Protein AF-A0A7V8D032-F1 (afdb_monomer_lite)

Secondary structure (DSSP, 8-state):
-TTHHHHHHHHHHHHHHHHHTT--HHHHHHHHHHT--HHHHHHHHHHHHTT--HHHHHHHHHHHHTHHHHHHHHHGGGGTTS-HHHHHHHHHT--HHHHHHHHHHHHTT---HHHHHHHHHHHHHHHHHHHHHHHHHHTT-S-SGGGTHHHHHHHHHHHHHGGG--SHHHHHHHHHHHHHHHHHHHHSSSSTHHHHHHHHHHHHHHHHHHHHHHHTTS-----

Radius of gyration: 18.9 Å; chains: 1; bounding box: 54×35×50 Å

Foldseek 3Di:
DVCLVVQLLLLLLLLLLLVVLVHDLVSLLVCLQQLVASVLSNVLSVCSSVVHDPVLSVVQSVLVCCVLVVLLVVCCVVCVVPDPVLSCLLSSLDYPVLSVVQVVCVVVVRHDSVSSNVSSVVSSVSSSVSNVVSNVCSVVDPDSVVVVSVCSVVVSVVVVLVVVCPDPLSVQLVVQLVVQQVCCVVPHPGRNSNVVSVVVSVVSSVVVVVVVDVVVPDDDDDD

pLDDT: mean 86.11, std 10.92, range [41.22, 96.19]

Structure (mmCIF, N/CA/C/O backbone):
data_AF-A0A7V8D032-F1
#
_entry.id   AF-A0A7V8D032-F1
#
loop_
_atom_site.group_PDB
_atom_site.id
_atom_site.type_symbol
_atom_site.label_atom_id
_atom_site.label_alt_id
_atom_site.label_comp_id
_atom_site.label_asym_id
_atom_site.label_entity_id
_atom_site.label_seq_id
_atom_site.pdbx_PDB_ins_code
_atom_site.Cartn_x
_atom_site.Cartn_y
_atom_site.Cartn_z
_atom_site.occupancy
_atom_site.B_iso_or_equiv
_atom_site.auth_seq_id
_atom_site.auth_comp_id
_atom_site.auth_asym_id
_atom_site.auth_atom_id
_atom_site.pdbx_PDB_model_num
ATOM 1 N N . MET A 1 1 ? 8.325 -6.300 14.290 1.00 52.44 1 MET A N 1
ATOM 2 C CA . MET A 1 1 ? 9.257 -7.441 14.170 1.00 52.44 1 MET A CA 1
ATOM 3 C C . MET A 1 1 ? 8.650 -8.647 13.443 1.00 52.44 1 MET A C 1
ATOM 5 O O . MET A 1 1 ? 9.277 -9.051 12.477 1.00 52.44 1 MET A O 1
ATOM 9 N N . PRO A 1 2 ? 7.442 -9.177 13.752 1.00 62.09 2 PRO A N 1
ATOM 10 C CA . PRO A 1 2 ? 6.916 -10.356 13.035 1.00 62.09 2 PRO A CA 1
ATOM 11 C C . PRO A 1 2 ? 6.673 -10.144 11.530 1.00 62.09 2 PRO A C 1
ATOM 13 O O . PRO A 1 2 ? 6.827 -11.072 10.749 1.00 62.09 2 PRO A O 1
ATOM 16 N N . LEU A 1 3 ? 6.326 -8.920 11.110 1.00 69.69 3 LEU A N 1
ATOM 17 C CA . LEU A 1 3 ? 6.028 -8.620 9.704 1.00 69.69 3 LEU A CA 1
ATOM 18 C C . LEU A 1 3 ? 7.260 -8.531 8.795 1.00 69.69 3 LEU A C 1
ATOM 20 O O . LEU A 1 3 ? 7.109 -8.606 7.583 1.00 69.69 3 LEU A O 1
ATOM 24 N N . TRP A 1 4 ? 8.465 -8.352 9.342 1.00 82.31 4 TRP A N 1
ATOM 25 C CA . TRP A 1 4 ? 9.658 -8.109 8.521 1.00 82.31 4 TRP A CA 1
ATOM 26 C C . TRP A 1 4 ? 9.978 -9.292 7.615 1.00 82.31 4 TRP A C 1
ATOM 28 O O . TRP A 1 4 ? 10.294 -9.090 6.452 1.00 82.31 4 TRP A O 1
ATOM 38 N N . LEU A 1 5 ? 9.822 -10.513 8.130 1.00 77.56 5 LEU A N 1
ATOM 39 C CA . LEU A 1 5 ? 10.021 -11.735 7.351 1.00 77.56 5 LEU A CA 1
ATOM 40 C C . LEU A 1 5 ? 9.023 -11.854 6.195 1.00 77.56 5 LEU A C 1
ATOM 42 O O . LEU A 1 5 ? 9.371 -12.384 5.148 1.00 77.56 5 LEU A O 1
ATOM 46 N N . GLY A 1 6 ? 7.806 -11.336 6.382 1.00 78.12 6 GLY A N 1
ATOM 47 C CA . GLY A 1 6 ? 6.808 -11.270 5.321 1.00 78.12 6 GLY A CA 1
ATOM 48 C C . GLY A 1 6 ? 7.129 -10.188 4.294 1.00 78.12 6 GLY A C 1
ATOM 49 O O . GLY A 1 6 ? 7.061 -10.457 3.107 1.00 78.12 6 GLY A O 1
ATOM 50 N N . VAL A 1 7 ? 7.509 -8.985 4.737 1.00 83.06 7 VAL A N 1
ATOM 51 C CA . VAL A 1 7 ? 7.617 -7.795 3.872 1.00 83.06 7 VAL A CA 1
ATOM 52 C C . VAL A 1 7 ? 8.969 -7.664 3.168 1.00 83.06 7 VAL A C 1
ATOM 54 O O . VAL A 1 7 ? 9.029 -7.167 2.044 1.00 83.06 7 VAL A O 1
ATOM 57 N N . ALA A 1 8 ? 10.059 -8.109 3.795 1.00 87.25 8 ALA A N 1
ATOM 58 C CA . ALA A 1 8 ? 11.405 -7.958 3.246 1.00 87.25 8 ALA A CA 1
ATOM 59 C C . ALA A 1 8 ? 11.570 -8.579 1.843 1.00 87.25 8 ALA A C 1
ATOM 61 O O . ALA A 1 8 ? 12.094 -7.899 0.958 1.00 87.25 8 ALA A O 1
ATOM 62 N N . PRO A 1 9 ? 11.066 -9.799 1.560 1.00 86.12 9 PRO A N 1
ATOM 63 C CA . PRO A 1 9 ? 11.130 -10.356 0.211 1.00 86.12 9 PRO A CA 1
ATOM 64 C C . PRO A 1 9 ? 10.498 -9.448 -0.853 1.00 86.12 9 PRO A C 1
ATOM 66 O O . PRO A 1 9 ? 11.032 -9.349 -1.953 1.00 86.12 9 PRO A O 1
ATOM 69 N N . PHE A 1 10 ? 9.419 -8.724 -0.539 1.00 85.19 10 PHE A N 1
ATOM 70 C CA . PHE A 1 10 ? 8.731 -7.870 -1.515 1.00 85.19 10 PHE A CA 1
ATOM 71 C C . PHE A 1 10 ? 9.551 -6.660 -1.933 1.00 85.19 10 PHE A C 1
ATOM 73 O O . PHE A 1 10 ? 9.574 -6.341 -3.118 1.00 85.19 10 PHE A O 1
ATOM 80 N N . GLY A 1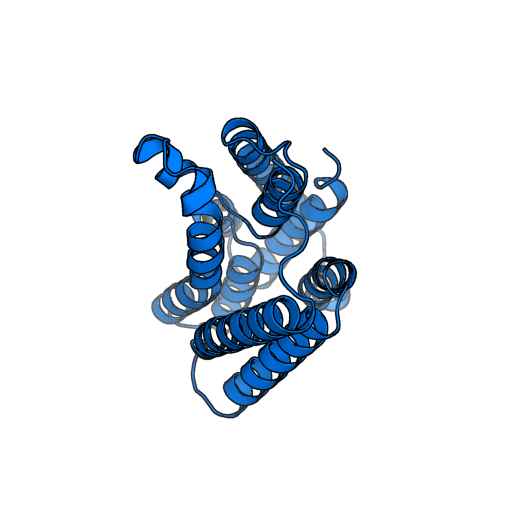 11 ? 10.252 -6.017 -0.994 1.00 90.38 11 GLY A N 1
ATOM 81 C CA . GLY A 1 11 ? 11.142 -4.902 -1.325 1.00 90.38 11 GLY A CA 1
ATOM 82 C C . GLY A 1 11 ? 12.267 -5.344 -2.265 1.00 90.38 11 GLY A C 1
ATOM 83 O O . GLY A 1 11 ? 12.569 -4.663 -3.244 1.00 90.38 11 GLY A O 1
ATOM 84 N N . ALA A 1 12 ? 12.831 -6.532 -2.024 1.00 90.06 12 ALA A N 1
ATOM 85 C CA . ALA A 1 12 ? 13.855 -7.099 -2.897 1.00 90.06 12 ALA A CA 1
ATOM 86 C C . ALA A 1 12 ? 13.296 -7.469 -4.280 1.00 90.06 12 ALA A C 1
ATOM 88 O O . ALA A 1 12 ? 13.880 -7.102 -5.297 1.00 90.06 12 ALA A O 1
ATOM 89 N N . ILE A 1 13 ? 12.141 -8.138 -4.330 1.00 86.88 13 ILE A N 1
ATOM 90 C CA . ILE A 1 13 ? 11.470 -8.531 -5.579 1.00 86.88 13 ILE A CA 1
ATOM 91 C C . ILE A 1 13 ? 11.092 -7.312 -6.412 1.00 86.88 13 ILE A C 1
ATOM 93 O O . ILE A 1 13 ? 11.278 -7.324 -7.628 1.00 86.88 13 ILE A O 1
ATOM 97 N N . TYR A 1 14 ? 10.601 -6.252 -5.771 1.00 90.44 14 TYR A N 1
ATOM 98 C CA . TYR A 1 14 ? 10.357 -4.981 -6.432 1.00 90.44 14 TYR A CA 1
ATOM 99 C C . TYR A 1 14 ? 11.631 -4.469 -7.117 1.00 90.44 14 TYR A C 1
ATOM 101 O O . TYR A 1 14 ? 11.592 -4.183 -8.312 1.00 90.44 14 TYR A O 1
ATOM 109 N N . ALA A 1 15 ? 12.749 -4.380 -6.391 1.00 92.56 15 ALA A N 1
ATOM 110 C CA . ALA A 1 15 ? 13.994 -3.853 -6.943 1.00 92.56 15 ALA A CA 1
ATOM 111 C C . ALA A 1 15 ? 14.471 -4.669 -8.151 1.00 92.56 15 ALA A C 1
ATOM 113 O O . ALA A 1 15 ? 14.822 -4.103 -9.182 1.00 92.56 15 ALA A O 1
ATOM 114 N N . VAL A 1 16 ? 14.415 -5.998 -8.046 1.00 88.50 16 VAL A N 1
ATOM 115 C CA . VAL A 1 16 ? 14.754 -6.907 -9.146 1.00 88.50 16 VAL A CA 1
ATOM 116 C C . VAL A 1 16 ? 13.826 -6.681 -10.346 1.00 88.50 16 VAL A C 1
ATOM 118 O O . VAL A 1 16 ? 14.300 -6.535 -11.468 1.00 88.50 16 VAL A O 1
ATOM 121 N N . SER A 1 17 ? 12.517 -6.573 -10.110 1.00 85.06 17 SER A N 1
ATOM 122 C CA . SER A 1 17 ? 11.521 -6.343 -11.167 1.00 85.06 17 SER A CA 1
ATOM 123 C C . SER A 1 17 ? 11.706 -4.990 -11.858 1.00 85.06 17 SER A C 1
ATOM 125 O O . SER A 1 17 ? 11.541 -4.891 -13.070 1.00 85.06 17 SER A O 1
ATOM 127 N N . ALA A 1 18 ? 12.064 -3.947 -11.107 1.00 90.69 18 ALA A N 1
ATOM 128 C CA . ALA A 1 18 ? 12.330 -2.618 -11.647 1.00 90.69 18 ALA A CA 1
ATOM 129 C C . ALA A 1 18 ? 13.566 -2.612 -12.558 1.00 90.69 18 ALA A C 1
ATOM 131 O O . ALA A 1 18 ? 13.503 -2.073 -13.662 1.00 90.69 18 ALA A O 1
ATOM 132 N N . LEU A 1 19 ? 14.649 -3.278 -12.145 1.00 90.50 19 LEU A N 1
ATOM 133 C CA . LEU A 1 19 ? 15.841 -3.436 -12.981 1.00 90.50 19 LEU A CA 1
ATOM 134 C C . LEU A 1 19 ? 15.531 -4.222 -14.264 1.00 90.50 19 LEU A C 1
ATOM 136 O O . LEU A 1 19 ? 15.930 -3.804 -15.348 1.00 90.50 19 LEU A O 1
ATOM 140 N N . SER A 1 20 ? 14.767 -5.317 -14.173 1.00 85.50 20 SER A N 1
ATOM 141 C CA . SER A 1 20 ? 14.325 -6.082 -15.352 1.00 85.50 20 SER A CA 1
ATOM 142 C C . SER A 1 20 ? 13.407 -5.290 -16.279 1.00 85.50 20 SER A C 1
ATOM 144 O O . SER A 1 20 ? 13.412 -5.518 -17.485 1.00 85.50 20 SER A O 1
ATOM 146 N N . ALA A 1 21 ? 12.640 -4.346 -15.735 1.00 87.81 21 ALA A N 1
ATOM 147 C CA . ALA A 1 21 ? 11.820 -3.425 -16.510 1.00 87.81 21 ALA A CA 1
ATOM 148 C C . ALA A 1 21 ? 12.630 -2.327 -17.222 1.00 87.81 21 ALA A C 1
ATOM 150 O O . ALA A 1 21 ? 12.058 -1.565 -17.998 1.00 87.81 21 ALA A O 1
ATOM 151 N N . GLY A 1 22 ? 13.940 -2.234 -16.972 1.00 90.00 22 GLY A N 1
ATOM 152 C CA . GLY A 1 22 ? 14.824 -1.236 -17.568 1.00 90.00 22 GLY A CA 1
ATOM 153 C C . GLY A 1 22 ? 14.946 0.061 -16.768 1.00 90.00 22 GLY A C 1
ATOM 154 O O . GLY A 1 22 ? 15.522 1.018 -17.284 1.00 90.00 22 GLY A O 1
ATOM 155 N N . LEU A 1 23 ? 14.433 0.118 -15.531 1.00 92.38 23 LEU A N 1
ATOM 156 C CA . LEU A 1 23 ? 14.737 1.237 -14.639 1.00 92.38 23 LEU A CA 1
ATOM 157 C C . LEU A 1 23 ? 16.198 1.152 -14.203 1.00 92.38 23 LEU A C 1
ATOM 159 O O . LEU A 1 23 ? 16.707 0.078 -13.876 1.00 92.38 23 LEU A O 1
ATOM 163 N N . ASP A 1 24 ? 16.861 2.299 -14.121 1.00 93.94 24 ASP A N 1
ATOM 164 C CA . ASP A 1 24 ? 18.187 2.356 -13.522 1.00 93.94 24 ASP A CA 1
ATOM 165 C C . ASP A 1 24 ? 18.116 2.213 -11.977 1.00 93.94 24 ASP A C 1
ATOM 167 O O . ASP A 1 24 ? 17.043 2.346 -11.361 1.00 93.94 24 ASP A O 1
ATOM 171 N N . PRO A 1 25 ? 19.246 1.923 -11.300 1.00 94.25 25 PRO A N 1
ATOM 172 C CA . PRO A 1 25 ? 19.260 1.761 -9.847 1.00 94.25 25 PRO A CA 1
ATOM 173 C C . PRO A 1 25 ? 18.779 2.997 -9.075 1.00 94.25 25 PRO A C 1
ATOM 175 O O . PRO A 1 25 ? 18.164 2.861 -8.017 1.00 94.25 25 PRO A O 1
ATOM 178 N N . LEU A 1 26 ? 19.030 4.202 -9.589 1.00 95.00 26 LEU A N 1
ATOM 179 C CA . LEU A 1 26 ? 18.664 5.450 -8.928 1.00 95.00 26 LEU A CA 1
ATOM 180 C C . LEU A 1 26 ? 17.159 5.718 -9.051 1.00 95.00 26 LEU A C 1
ATOM 182 O O . LEU A 1 26 ? 16.518 6.058 -8.057 1.00 95.00 26 LEU A O 1
ATOM 186 N N . GLN A 1 27 ? 16.574 5.487 -10.226 1.00 94.75 27 GLN A N 1
ATOM 187 C CA . GLN A 1 27 ? 15.124 5.504 -10.446 1.00 94.75 27 GLN A CA 1
ATOM 188 C C . GLN A 1 27 ? 14.418 4.506 -9.525 1.00 94.75 27 GLN A C 1
ATOM 190 O O . GLN A 1 27 ? 13.427 4.844 -8.871 1.00 94.75 27 GLN A O 1
ATOM 195 N N . THR A 1 28 ? 14.972 3.297 -9.410 1.00 94.94 28 THR A N 1
ATOM 196 C CA . THR A 1 28 ? 14.448 2.242 -8.536 1.00 94.94 28 THR A CA 1
ATOM 197 C C . THR A 1 28 ? 14.479 2.656 -7.058 1.00 94.94 28 THR A C 1
ATOM 199 O O . THR A 1 28 ? 13.489 2.470 -6.340 1.00 94.94 28 THR A O 1
ATOM 202 N N . LEU A 1 29 ? 15.574 3.272 -6.595 1.00 95.44 29 LEU A N 1
ATOM 203 C CA . LEU A 1 29 ? 15.684 3.806 -5.233 1.00 95.44 29 LEU A CA 1
ATOM 204 C C . LEU A 1 29 ? 14.714 4.958 -4.979 1.00 95.44 29 LEU A C 1
ATOM 206 O O . LEU A 1 29 ? 14.013 4.948 -3.971 1.00 95.44 29 LEU A O 1
ATOM 210 N N . PHE A 1 30 ? 14.629 5.934 -5.880 1.00 95.38 30 PHE A N 1
ATOM 211 C CA . PHE A 1 30 ? 13.729 7.071 -5.694 1.00 95.38 30 PHE A CA 1
ATOM 212 C C . PHE A 1 30 ? 12.267 6.647 -5.660 1.00 95.38 30 PHE A C 1
ATOM 214 O O . PHE A 1 30 ? 11.514 7.110 -4.803 1.00 95.38 30 PHE A O 1
ATOM 221 N N . MET A 1 31 ? 11.867 5.714 -6.521 1.00 94.69 31 MET A N 1
ATOM 222 C CA . MET A 1 31 ? 10.518 5.169 -6.471 1.00 94.69 31 MET A CA 1
ATOM 223 C C . MET A 1 31 ? 10.266 4.414 -5.151 1.00 94.69 31 MET A C 1
ATOM 225 O O . MET A 1 31 ? 9.185 4.536 -4.583 1.00 94.69 31 MET A O 1
ATOM 229 N N . SER A 1 32 ? 11.268 3.734 -4.584 1.00 95.19 32 SER A N 1
ATOM 230 C CA . SER A 1 32 ? 11.175 3.136 -3.240 1.00 95.19 32 SER A CA 1
ATOM 231 C C . SER A 1 32 ? 11.014 4.146 -2.112 1.00 95.19 32 SER A C 1
ATOM 233 O O . SER A 1 32 ? 10.213 3.921 -1.204 1.00 95.19 32 SER A O 1
ATOM 235 N N . LEU A 1 33 ? 11.761 5.246 -2.162 1.00 94.69 33 LEU A N 1
ATOM 236 C CA . LEU A 1 33 ? 11.760 6.269 -1.118 1.00 94.69 33 LEU A CA 1
ATOM 237 C C . LEU A 1 33 ? 10.470 7.093 -1.126 1.00 94.69 33 LEU A C 1
ATOM 239 O O . LEU A 1 33 ? 9.918 7.382 -0.069 1.00 94.69 33 LEU A O 1
ATOM 243 N N . PHE A 1 34 ? 9.988 7.471 -2.312 1.00 92.06 34 PHE A N 1
ATOM 244 C CA . PHE A 1 34 ? 8.880 8.419 -2.440 1.00 92.06 34 PHE A CA 1
ATOM 245 C C . PHE A 1 34 ? 7.518 7.765 -2.646 1.00 92.06 34 PHE A C 1
ATOM 247 O O . PHE A 1 34 ? 6.523 8.298 -2.162 1.00 92.06 34 PHE A O 1
ATOM 254 N N . VAL A 1 35 ? 7.446 6.641 -3.368 1.00 91.94 35 VAL A N 1
ATOM 255 C CA . VAL A 1 35 ? 6.160 5.975 -3.627 1.00 91.94 35 VAL A CA 1
ATOM 256 C C . VAL A 1 35 ? 5.819 4.999 -2.510 1.00 91.94 35 VAL A C 1
ATOM 258 O O . VAL A 1 35 ? 4.661 4.956 -2.111 1.00 91.94 35 VAL A O 1
ATOM 261 N N . PHE A 1 36 ? 6.807 4.234 -2.021 1.00 91.19 36 PHE A N 1
ATOM 262 C CA . PHE A 1 36 ? 6.674 3.298 -0.895 1.00 91.19 36 PHE A CA 1
ATOM 263 C C . PHE A 1 36 ? 5.339 2.516 -0.903 1.00 91.19 36 PHE A C 1
ATOM 265 O O . PHE A 1 36 ? 4.559 2.533 0.046 1.00 91.19 36 PHE A O 1
ATOM 272 N N . ALA A 1 37 ? 5.046 1.856 -2.026 1.00 90.19 37 ALA A N 1
ATOM 273 C CA . ALA A 1 37 ? 3.796 1.128 -2.225 1.00 90.19 37 ALA A CA 1
ATOM 274 C C . ALA A 1 37 ? 4.009 -0.025 -3.211 1.00 90.19 37 ALA A C 1
ATOM 276 O O . ALA A 1 37 ? 3.921 0.162 -4.426 1.00 90.19 37 ALA A O 1
ATOM 277 N N . GLY A 1 38 ? 4.265 -1.230 -2.694 1.00 88.12 38 GLY A N 1
ATOM 278 C CA . GLY A 1 38 ? 4.745 -2.367 -3.488 1.00 88.12 38 GLY A CA 1
ATOM 279 C C . GLY A 1 38 ? 3.922 -2.681 -4.743 1.00 88.12 38 GLY A C 1
ATOM 280 O O . GLY A 1 38 ? 4.482 -2.789 -5.832 1.00 88.12 38 GLY A O 1
ATOM 281 N N . ALA A 1 39 ? 2.589 -2.737 -4.631 1.00 85.31 39 ALA A N 1
ATOM 282 C CA . ALA A 1 39 ? 1.712 -3.003 -5.778 1.00 85.31 39 ALA A CA 1
ATOM 283 C C . ALA A 1 39 ? 1.829 -1.929 -6.879 1.00 85.31 39 ALA A C 1
ATOM 285 O O . ALA A 1 39 ? 1.879 -2.246 -8.071 1.00 85.31 39 ALA A O 1
ATOM 286 N N . SER A 1 40 ? 1.908 -0.658 -6.480 1.00 90.88 40 SER A N 1
ATOM 287 C CA . SER A 1 40 ? 2.085 0.469 -7.399 1.00 90.88 40 SER A CA 1
ATOM 288 C C . SER A 1 40 ? 3.474 0.472 -8.019 1.00 90.88 40 SER A C 1
ATOM 290 O O . SER A 1 40 ? 3.598 0.723 -9.210 1.00 90.88 40 SER A O 1
ATOM 292 N N . GLN A 1 41 ? 4.508 0.135 -7.253 1.00 93.38 41 GLN A N 1
ATOM 293 C CA . GLN A 1 41 ? 5.886 0.103 -7.734 1.00 93.38 41 GLN A CA 1
ATOM 294 C C . GLN A 1 41 ? 6.127 -1.008 -8.766 1.00 93.38 41 GLN A C 1
ATOM 296 O O . GLN A 1 41 ? 6.736 -0.754 -9.802 1.00 93.38 41 GLN A O 1
ATOM 301 N N . VAL A 1 42 ? 5.598 -2.215 -8.541 1.00 88.19 42 VAL A N 1
ATOM 302 C CA . VAL A 1 42 ? 5.666 -3.306 -9.531 1.00 88.19 42 VAL A CA 1
ATOM 303 C C . VAL A 1 42 ? 4.834 -2.977 -10.771 1.00 88.19 42 VAL A C 1
ATOM 305 O O . VAL A 1 42 ? 5.283 -3.193 -11.894 1.00 88.19 42 VAL A O 1
ATOM 308 N N . THR A 1 43 ? 3.648 -2.384 -10.595 1.00 88.62 43 THR A N 1
ATOM 309 C CA . THR A 1 43 ? 2.832 -1.936 -11.736 1.00 88.62 43 THR A CA 1
ATOM 310 C C . THR A 1 43 ? 3.539 -0.845 -12.541 1.00 88.62 43 THR A C 1
ATOM 312 O O . THR A 1 43 ? 3.511 -0.876 -13.768 1.00 88.62 43 THR A O 1
ATOM 315 N N . ALA A 1 44 ? 4.186 0.109 -11.868 1.00 92.25 44 ALA A N 1
ATOM 316 C CA . ALA A 1 44 ? 4.954 1.169 -12.507 1.00 92.25 44 ALA A CA 1
ATOM 317 C C . ALA A 1 44 ? 6.128 0.606 -13.307 1.00 92.25 44 ALA A C 1
ATOM 319 O O . ALA A 1 44 ? 6.312 1.015 -14.448 1.00 92.25 44 ALA A O 1
ATOM 320 N N . ALA A 1 45 ? 6.859 -0.368 -12.754 1.00 90.81 45 ALA A N 1
ATOM 321 C CA . ALA A 1 45 ? 7.910 -1.081 -13.474 1.00 90.81 45 ALA A CA 1
ATOM 322 C C . ALA A 1 45 ? 7.359 -1.763 -14.739 1.00 90.81 45 ALA A C 1
ATOM 324 O O . ALA A 1 45 ? 7.881 -1.548 -15.826 1.00 90.81 45 ALA A O 1
ATOM 325 N N . GLY A 1 46 ? 6.246 -2.498 -14.644 1.00 87.56 46 GLY A N 1
ATOM 326 C CA . GLY A 1 46 ? 5.628 -3.132 -15.817 1.00 87.56 46 GLY A CA 1
ATOM 327 C C . GLY A 1 46 ? 5.186 -2.136 -16.898 1.00 87.56 46 GLY A C 1
ATOM 328 O O . GLY A 1 46 ? 5.419 -2.361 -18.083 1.00 87.56 46 GLY A O 1
ATOM 329 N N . LEU A 1 47 ? 4.591 -1.006 -16.502 1.00 90.69 47 LEU A N 1
ATOM 330 C CA . LEU A 1 47 ? 4.206 0.062 -17.432 1.00 90.69 47 LEU A CA 1
ATOM 331 C C . LEU A 1 47 ? 5.420 0.763 -18.055 1.00 90.69 47 LEU A C 1
ATOM 333 O O . LEU A 1 47 ? 5.376 1.152 -19.220 1.00 90.69 47 LEU A O 1
ATOM 337 N N . PHE A 1 48 ? 6.498 0.924 -17.292 1.00 92.56 48 PHE A N 1
ATOM 338 C CA . PHE A 1 48 ? 7.755 1.459 -17.800 1.00 92.56 48 PHE A CA 1
ATOM 339 C C . PHE A 1 48 ? 8.357 0.522 -18.856 1.00 92.56 48 PHE A C 1
ATOM 341 O O . PHE A 1 48 ? 8.696 0.977 -19.946 1.00 92.56 48 PHE A O 1
ATOM 348 N N . ALA A 1 49 ? 8.382 -0.789 -18.589 1.00 88.94 49 ALA A N 1
ATOM 349 C CA . ALA A 1 49 ? 8.847 -1.805 -19.535 1.00 88.94 49 ALA A CA 1
ATOM 350 C C . ALA A 1 49 ? 8.030 -1.822 -20.838 1.00 88.94 49 ALA A C 1
ATOM 352 O O . ALA A 1 49 ? 8.575 -2.051 -21.915 1.00 88.94 49 ALA A O 1
ATOM 353 N N . SER A 1 50 ? 6.725 -1.537 -20.763 1.00 88.88 50 SER A N 1
ATOM 354 C CA . SER A 1 50 ? 5.853 -1.419 -21.938 1.00 88.88 50 SER A CA 1
ATOM 355 C C . SER A 1 50 ? 5.923 -0.051 -22.630 1.00 88.88 50 SER A C 1
ATOM 357 O O . SER A 1 50 ? 5.043 0.261 -23.431 1.00 88.88 50 SER A O 1
ATOM 359 N N . ALA A 1 51 ? 6.899 0.795 -22.281 1.00 91.12 51 ALA A N 1
ATOM 360 C CA . ALA A 1 51 ? 7.056 2.158 -22.788 1.00 91.12 51 ALA A CA 1
ATOM 361 C C . ALA A 1 51 ? 5.790 3.030 -22.640 1.00 91.12 51 ALA A C 1
ATOM 363 O O . ALA A 1 51 ? 5.485 3.868 -23.492 1.00 91.12 51 ALA A O 1
ATOM 364 N N . ALA A 1 52 ? 5.025 2.840 -21.558 1.00 91.38 52 ALA A N 1
ATOM 365 C CA . ALA A 1 52 ? 3.878 3.689 -21.265 1.00 91.38 52 ALA A CA 1
ATOM 366 C C . ALA A 1 52 ? 4.325 5.134 -20.999 1.00 91.38 52 ALA A C 1
ATOM 368 O O . ALA A 1 52 ? 5.415 5.392 -20.486 1.00 91.38 52 ALA A O 1
ATOM 369 N N . THR A 1 53 ? 3.451 6.097 -21.297 1.00 93.12 53 THR A N 1
ATOM 370 C CA . THR A 1 53 ? 3.764 7.503 -21.019 1.00 93.12 53 THR A CA 1
ATOM 371 C C . THR A 1 53 ? 3.943 7.739 -19.510 1.00 93.12 53 THR A C 1
ATOM 373 O O . THR A 1 53 ? 3.239 7.108 -18.710 1.00 93.12 53 THR A O 1
ATOM 376 N N . PRO A 1 54 ? 4.799 8.691 -19.085 1.00 92.38 54 PRO A N 1
ATOM 377 C CA . PRO A 1 54 ? 4.960 9.026 -17.668 1.00 92.38 54 PRO A CA 1
ATOM 378 C C . PRO A 1 54 ? 3.631 9.352 -16.973 1.00 92.38 54 PRO A C 1
ATOM 380 O O . PRO A 1 54 ? 3.390 8.928 -15.844 1.00 92.38 54 PRO A O 1
ATOM 383 N N . TRP A 1 55 ? 2.718 10.030 -17.676 1.00 94.00 55 TRP A N 1
ATOM 384 C CA . TRP A 1 55 ? 1.382 10.339 -17.169 1.00 94.00 55 TRP A CA 1
ATOM 385 C C . TRP A 1 55 ? 0.537 9.093 -16.915 1.00 94.00 55 TRP A C 1
ATOM 387 O O . TRP A 1 55 ? -0.138 9.016 -15.891 1.00 94.00 55 TRP A O 1
ATOM 397 N N . THR A 1 56 ? 0.596 8.091 -17.794 1.00 90.75 56 THR A N 1
ATOM 398 C CA . THR A 1 56 ? -0.096 6.812 -17.586 1.00 90.75 56 THR A CA 1
ATOM 399 C C . THR A 1 56 ? 0.405 6.113 -16.325 1.00 90.75 56 THR A C 1
ATOM 401 O O . THR A 1 56 ? -0.410 5.603 -15.555 1.00 90.75 56 THR A O 1
ATOM 404 N N . ILE A 1 57 ? 1.718 6.121 -16.079 1.00 91.94 57 ILE A N 1
ATOM 405 C CA . ILE A 1 57 ? 2.325 5.528 -14.878 1.00 91.94 57 ILE A CA 1
ATOM 406 C C . ILE A 1 57 ? 1.839 6.258 -13.622 1.00 91.94 57 ILE A C 1
ATOM 408 O O . ILE A 1 57 ? 1.327 5.622 -12.698 1.00 91.94 57 ILE A O 1
ATOM 412 N N . VAL A 1 58 ? 1.927 7.590 -13.603 1.00 94.00 58 VAL A N 1
ATOM 413 C CA . VAL A 1 58 ? 1.500 8.418 -12.463 1.00 94.00 58 VAL A CA 1
ATOM 414 C C . VAL A 1 58 ? 0.008 8.247 -12.173 1.00 94.00 58 VAL A C 1
ATOM 416 O O . VAL A 1 58 ? -0.369 7.980 -11.037 1.00 94.00 58 VAL A O 1
ATOM 419 N N . LEU A 1 59 ? -0.856 8.336 -13.187 1.00 92.81 59 LEU A N 1
ATOM 420 C CA . LEU A 1 59 ? -2.302 8.184 -12.999 1.00 92.81 59 LEU A CA 1
ATOM 421 C C . LEU A 1 59 ? -2.667 6.772 -12.540 1.00 92.81 59 LEU A C 1
ATOM 423 O O . LEU A 1 59 ? -3.490 6.607 -11.642 1.00 92.81 59 LEU A O 1
ATOM 427 N N . THR A 1 60 ? -2.035 5.746 -13.111 1.00 89.88 60 THR A N 1
ATOM 428 C CA . THR A 1 60 ? -2.303 4.355 -12.729 1.00 89.88 60 THR A CA 1
ATOM 429 C C . THR A 1 60 ? -1.892 4.087 -11.287 1.00 89.88 60 THR A C 1
ATOM 431 O O . THR A 1 60 ? -2.671 3.524 -10.519 1.00 89.88 60 THR A O 1
ATOM 434 N N . THR A 1 61 ? -0.692 4.517 -10.896 1.00 92.06 61 THR A N 1
ATOM 435 C CA . THR A 1 61 ? -0.201 4.359 -9.521 1.00 92.06 61 THR A CA 1
ATOM 436 C C . THR A 1 61 ? -1.014 5.176 -8.522 1.00 92.06 61 THR A C 1
ATOM 438 O O . THR A 1 61 ? -1.333 4.663 -7.452 1.00 92.06 61 THR A O 1
ATOM 441 N N . ALA A 1 62 ? -1.442 6.391 -8.874 1.00 92.06 62 ALA A N 1
ATOM 442 C CA . ALA A 1 62 ? -2.343 7.191 -8.048 1.00 92.06 62 ALA A CA 1
ATOM 443 C C . ALA A 1 62 ? -3.694 6.492 -7.827 1.00 92.06 62 ALA A C 1
ATOM 445 O O . ALA A 1 62 ? -4.170 6.419 -6.695 1.00 92.06 62 ALA A O 1
ATOM 446 N N . ILE A 1 63 ? -4.286 5.918 -8.881 1.00 90.31 63 ILE A N 1
ATOM 447 C CA . ILE A 1 63 ? -5.548 5.168 -8.792 1.00 90.31 63 ILE A CA 1
ATOM 448 C C . ILE A 1 63 ? -5.394 3.925 -7.908 1.00 90.31 63 ILE A C 1
ATOM 450 O O . ILE A 1 63 ? -6.254 3.667 -7.068 1.00 90.31 63 ILE A O 1
ATOM 454 N N . ILE A 1 64 ? -4.303 3.169 -8.059 1.00 89.25 64 ILE A N 1
ATOM 455 C CA . ILE A 1 64 ? -4.024 2.005 -7.204 1.00 89.25 64 ILE A CA 1
ATOM 456 C C . ILE A 1 64 ? -3.864 2.449 -5.744 1.00 89.25 64 ILE A C 1
ATOM 458 O O . ILE A 1 64 ? -4.462 1.856 -4.844 1.00 89.25 64 ILE A O 1
ATOM 462 N N . ASN A 1 65 ? -3.106 3.521 -5.505 1.00 91.88 65 ASN A N 1
ATOM 463 C CA . ASN A 1 65 ? -2.825 4.034 -4.166 1.00 91.88 65 ASN A CA 1
ATOM 464 C C . ASN A 1 65 ? -4.019 4.721 -3.503 1.00 91.88 65 ASN A C 1
ATOM 466 O O . ASN A 1 65 ? -4.027 4.833 -2.279 1.00 91.88 65 ASN A O 1
ATOM 470 N N . ALA A 1 66 ? -5.046 5.130 -4.249 1.00 89.81 66 ALA A N 1
ATOM 471 C CA . ALA A 1 66 ? -6.252 5.714 -3.669 1.00 89.81 66 ALA A CA 1
ATOM 472 C C . ALA A 1 66 ? -6.986 4.746 -2.716 1.00 89.81 66 ALA A C 1
ATOM 474 O O . ALA A 1 66 ? -7.741 5.198 -1.857 1.00 89.81 66 ALA A O 1
ATOM 475 N N . ARG A 1 67 ? -6.682 3.437 -2.742 1.00 86.69 67 ARG A N 1
ATOM 476 C CA . ARG A 1 67 ? -7.107 2.497 -1.687 1.00 86.69 67 ARG A CA 1
ATOM 477 C C . ARG A 1 67 ? -6.619 2.895 -0.290 1.00 86.69 67 ARG A C 1
ATOM 479 O O . ARG A 1 67 ? -7.349 2.712 0.679 1.00 86.69 67 ARG A O 1
ATOM 486 N N . HIS A 1 68 ? -5.436 3.499 -0.173 1.00 91.31 68 HIS A N 1
ATOM 487 C CA . HIS A 1 68 ? -4.912 3.970 1.110 1.00 91.31 68 HIS A CA 1
ATOM 488 C C . HIS A 1 68 ? -5.761 5.106 1.690 1.00 91.31 68 HIS A C 1
ATOM 490 O O . HIS A 1 68 ? -5.792 5.264 2.905 1.00 91.31 68 HIS A O 1
ATOM 496 N N . LEU A 1 69 ? -6.517 5.844 0.864 1.00 90.38 69 LEU A N 1
ATOM 497 C CA . LEU A 1 69 ? -7.484 6.831 1.352 1.00 90.38 69 LEU A CA 1
ATOM 498 C C . LEU A 1 69 ? -8.642 6.157 2.091 1.00 90.38 69 LEU A C 1
ATOM 500 O O . LEU A 1 69 ? -9.077 6.663 3.120 1.00 90.38 69 LEU A O 1
ATOM 504 N N . LEU A 1 70 ? -9.110 5.000 1.609 1.00 87.69 70 LEU A N 1
ATOM 505 C CA . LEU A 1 70 ? -10.143 4.213 2.290 1.00 87.69 70 LEU A CA 1
ATOM 506 C C . LEU A 1 70 ? -9.619 3.665 3.624 1.00 87.69 70 LEU A C 1
ATOM 508 O O . LEU A 1 70 ? -10.299 3.766 4.646 1.00 87.69 70 LEU A O 1
ATOM 512 N N . LEU A 1 71 ? -8.381 3.157 3.637 1.00 90.69 71 LEU A N 1
ATOM 513 C CA . LEU A 1 71 ? -7.724 2.700 4.867 1.00 90.69 71 LEU A CA 1
ATOM 514 C C . LEU A 1 71 ? -7.552 3.854 5.864 1.00 90.69 71 LEU A C 1
ATOM 516 O O . LEU A 1 71 ? -7.935 3.736 7.028 1.00 90.69 71 LEU A O 1
ATOM 520 N N . ALA A 1 72 ? -7.062 5.004 5.403 1.00 91.12 72 ALA A N 1
ATOM 521 C CA . ALA A 1 72 ? -6.909 6.200 6.221 1.00 91.12 72 ALA A CA 1
ATOM 522 C C . ALA A 1 72 ? -8.257 6.709 6.756 1.00 91.12 72 ALA A C 1
ATOM 524 O O . ALA A 1 72 ? -8.344 7.073 7.927 1.00 91.12 72 ALA A O 1
ATOM 525 N N . ALA A 1 73 ? -9.321 6.680 5.948 1.00 89.94 73 ALA A N 1
ATOM 526 C CA . ALA A 1 73 ? -10.666 7.061 6.373 1.00 89.94 73 ALA A CA 1
ATOM 527 C C . ALA A 1 73 ? -11.194 6.159 7.498 1.00 89.94 73 ALA A C 1
ATOM 529 O O . ALA A 1 73 ? -11.819 6.657 8.431 1.00 89.94 73 ALA A O 1
ATOM 530 N N . SER A 1 74 ? -10.898 4.856 7.458 1.00 88.81 74 SER A N 1
ATOM 531 C CA . SER A 1 74 ? -11.271 3.929 8.535 1.00 88.81 74 SER A CA 1
ATOM 532 C C . SER A 1 74 ? -10.446 4.114 9.818 1.00 88.81 74 SER A C 1
ATOM 534 O O . SER A 1 74 ? -10.959 3.897 10.914 1.00 88.81 74 SER A O 1
ATOM 536 N N . LEU A 1 75 ? -9.192 4.574 9.709 1.00 90.56 75 LEU A N 1
ATOM 537 C CA . LEU A 1 75 ? -8.351 4.924 10.860 1.00 90.56 75 LEU A CA 1
ATOM 538 C C . LEU A 1 75 ? -8.686 6.300 11.450 1.00 90.56 75 LEU A C 1
ATOM 540 O O . LEU A 1 75 ? -8.468 6.517 12.640 1.00 90.56 75 LEU A O 1
ATOM 544 N N . ALA A 1 76 ? -9.204 7.235 10.650 1.00 91.88 76 ALA A N 1
ATOM 545 C CA . ALA A 1 76 ? -9.394 8.629 11.049 1.00 91.88 76 ALA A CA 1
ATOM 546 C C . ALA A 1 76 ? -10.206 8.823 12.351 1.00 91.88 76 ALA A C 1
ATOM 548 O O . ALA A 1 76 ? -9.784 9.645 13.171 1.00 91.88 76 ALA A O 1
ATOM 549 N N . PRO A 1 77 ? -11.304 8.079 12.616 1.00 91.44 77 PRO A N 1
ATOM 550 C CA . PRO A 1 77 ? -12.029 8.173 13.884 1.00 91.44 77 PRO A CA 1
ATOM 551 C C . PRO A 1 77 ? -11.184 7.768 15.099 1.00 91.44 77 PRO A C 1
ATOM 553 O O . PRO A 1 77 ? -11.306 8.379 16.157 1.00 91.44 77 PRO A O 1
ATOM 556 N N . LEU A 1 78 ? -10.288 6.789 14.937 1.00 92.25 78 LEU A N 1
ATOM 557 C CA . LEU A 1 78 ? -9.466 6.213 16.010 1.00 92.25 78 LEU A CA 1
ATOM 558 C C . LEU A 1 78 ? -8.321 7.133 16.457 1.00 92.25 78 LEU A C 1
ATOM 560 O O . LEU A 1 78 ? -7.733 6.933 17.519 1.00 92.25 78 LEU A O 1
ATOM 564 N N . VAL A 1 79 ? -7.992 8.138 15.644 1.00 92.94 79 VAL A N 1
ATOM 565 C CA . VAL A 1 79 ? -6.949 9.139 15.918 1.00 92.94 79 VAL A CA 1
ATOM 566 C C . VAL A 1 79 ? -7.493 10.567 15.846 1.00 92.94 79 VAL A C 1
ATOM 568 O O . VAL A 1 79 ? -6.732 11.517 15.664 1.00 92.94 79 VAL A O 1
ATOM 571 N N . ARG A 1 80 ? -8.814 10.747 15.987 1.00 92.06 80 ARG A N 1
ATOM 572 C CA . ARG A 1 80 ? -9.502 12.035 15.789 1.00 92.06 80 ARG A CA 1
ATOM 573 C C . ARG A 1 80 ? -8.915 13.168 16.632 1.00 92.06 80 ARG A C 1
ATOM 575 O O . ARG A 1 80 ? -8.768 14.280 16.124 1.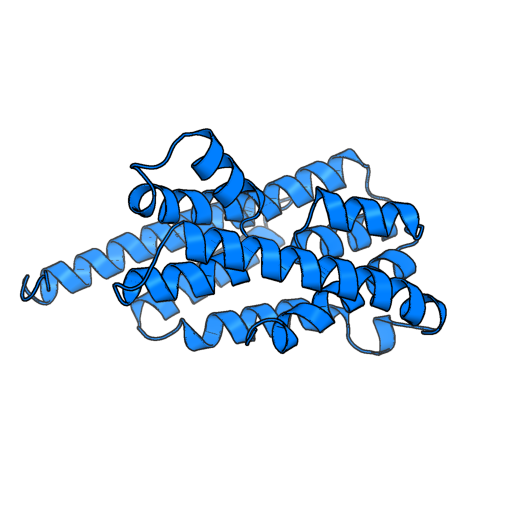00 92.06 80 ARG A O 1
ATOM 582 N N . GLU A 1 81 ? -8.559 12.861 17.876 1.00 92.25 81 GLU A N 1
ATOM 583 C CA . GLU A 1 81 ? -8.016 13.799 18.869 1.00 92.25 81 GLU A CA 1
ATOM 584 C C . GLU A 1 81 ? -6.576 14.246 18.575 1.00 92.25 81 GLU A C 1
ATOM 586 O O . GLU A 1 81 ? -6.058 15.144 19.234 1.00 92.25 81 GLU A O 1
ATOM 591 N N . ARG A 1 82 ? -5.906 13.637 17.588 1.00 93.94 82 ARG A N 1
ATOM 592 C CA . ARG A 1 82 ? -4.515 13.956 17.255 1.00 93.94 82 ARG A CA 1
ATOM 593 C C . ARG A 1 82 ? -4.403 15.210 16.380 1.00 93.94 82 ARG A C 1
ATOM 595 O O . ARG A 1 82 ? -5.297 15.473 15.560 1.00 93.94 82 ARG A O 1
ATOM 602 N N . PRO A 1 83 ? -3.291 15.965 16.491 1.00 94.56 83 PRO A N 1
ATOM 603 C CA . PRO A 1 83 ? -3.010 17.107 15.628 1.00 94.56 83 PRO A CA 1
ATOM 604 C C . PRO A 1 83 ? -3.051 16.739 14.141 1.00 94.56 83 PRO A C 1
ATOM 606 O O . PRO A 1 83 ? -2.737 15.615 13.749 1.00 94.56 83 PRO A O 1
ATOM 609 N N . ALA A 1 84 ? -3.403 17.704 13.287 1.00 92.69 84 ALA A N 1
ATOM 610 C CA . ALA A 1 84 ? -3.497 17.487 11.840 1.00 92.69 84 ALA A CA 1
ATOM 611 C C . ALA A 1 84 ? -2.187 16.958 11.228 1.00 92.69 84 ALA A C 1
ATOM 613 O O . ALA A 1 84 ? -2.231 16.060 10.393 1.00 92.69 84 ALA A O 1
ATOM 614 N N . ALA A 1 85 ? -1.037 17.453 11.696 1.00 92.00 85 ALA A N 1
ATOM 615 C CA . ALA A 1 85 ? 0.276 16.998 11.241 1.00 92.00 85 ALA A CA 1
ATOM 616 C C . ALA A 1 85 ? 0.545 15.520 11.581 1.00 92.00 85 ALA A C 1
ATOM 618 O O . ALA A 1 85 ? 1.028 14.775 10.733 1.00 92.00 85 ALA A O 1
ATOM 619 N N . GLU A 1 86 ? 0.177 15.069 12.785 1.00 91.75 86 GLU A N 1
ATOM 620 C CA . GLU A 1 86 ? 0.336 13.664 13.186 1.00 91.75 86 GLU A CA 1
ATOM 621 C C . GLU A 1 86 ? -0.574 12.757 12.350 1.00 91.75 86 GLU A C 1
ATOM 623 O O . GLU A 1 86 ? -0.128 11.731 11.842 1.00 91.75 86 GLU A O 1
ATOM 628 N N . LYS A 1 87 ? -1.825 13.174 12.113 1.00 92.56 87 LYS A N 1
ATOM 629 C CA . LYS A 1 87 ? -2.756 12.451 11.232 1.00 92.56 87 LYS A CA 1
ATOM 630 C C . LYS A 1 87 ? -2.236 12.355 9.799 1.00 92.56 87 LYS A C 1
ATOM 632 O O . LYS A 1 87 ? -2.298 11.281 9.205 1.00 92.56 87 LYS A O 1
ATOM 637 N N . ALA A 1 88 ? -1.696 13.450 9.262 1.00 89.75 88 ALA A N 1
ATOM 638 C CA . ALA A 1 88 ? -1.102 13.471 7.929 1.00 89.75 88 ALA A CA 1
ATOM 639 C C . ALA A 1 88 ? 0.098 12.518 7.836 1.00 89.75 88 ALA A C 1
ATOM 641 O O . ALA A 1 88 ? 0.189 11.751 6.886 1.00 89.75 88 ALA A O 1
ATOM 642 N N . MET A 1 89 ? 0.972 12.501 8.845 1.00 89.88 89 MET A N 1
ATOM 643 C CA . MET A 1 89 ? 2.136 11.613 8.881 1.00 89.88 89 MET A CA 1
ATOM 644 C C . MET A 1 89 ? 1.743 10.133 9.008 1.00 89.88 89 MET A C 1
ATOM 646 O O . MET A 1 89 ? 2.292 9.284 8.306 1.00 89.88 89 MET A O 1
ATOM 650 N N . LEU A 1 90 ? 0.753 9.821 9.852 1.00 91.88 90 LEU A N 1
ATOM 651 C CA . LEU A 1 90 ? 0.204 8.469 9.988 1.00 91.88 90 LEU A CA 1
ATOM 652 C C . LEU A 1 90 ? -0.414 7.965 8.680 1.00 91.88 90 LEU A C 1
ATOM 654 O O . LEU A 1 90 ? -0.239 6.794 8.349 1.00 91.88 90 LEU A O 1
ATOM 658 N N . GLY A 1 91 ? -1.107 8.841 7.947 1.00 90.19 91 GLY A N 1
ATOM 659 C CA . GLY A 1 91 ? -1.703 8.525 6.649 1.00 90.19 91 GLY A CA 1
ATOM 660 C C . GLY A 1 91 ? -0.681 8.417 5.515 1.00 90.19 91 GLY A C 1
ATOM 661 O O . GLY A 1 91 ? -0.776 7.505 4.703 1.00 90.19 91 GLY A O 1
ATOM 662 N N . ALA A 1 92 ? 0.316 9.305 5.469 1.00 86.62 92 ALA A N 1
ATOM 663 C CA . ALA A 1 92 ? 1.304 9.359 4.387 1.00 86.62 92 ALA A CA 1
ATOM 664 C C . ALA A 1 92 ? 2.213 8.122 4.325 1.00 86.62 92 ALA A C 1
ATOM 666 O O . ALA A 1 92 ? 2.681 7.760 3.253 1.00 86.62 92 ALA A O 1
ATOM 667 N N . GLN A 1 93 ? 2.460 7.475 5.465 1.00 88.31 93 GLN A N 1
ATOM 668 C CA . GLN A 1 93 ? 3.285 6.264 5.563 1.00 88.31 93 GLN A CA 1
ATOM 669 C C . GLN A 1 93 ? 2.448 4.992 5.767 1.00 88.31 93 GLN A C 1
ATOM 671 O O . GLN A 1 93 ? 2.970 3.965 6.206 1.00 88.31 93 GLN A O 1
ATOM 676 N N . LEU A 1 94 ? 1.136 5.071 5.536 1.00 92.00 94 LEU A N 1
ATOM 677 C CA . LEU A 1 94 ? 0.229 3.951 5.725 1.00 92.00 94 LEU A CA 1
ATOM 678 C C . LEU A 1 94 ? 0.401 2.934 4.592 1.00 92.00 94 LEU A C 1
ATOM 680 O O . LEU A 1 94 ? 0.278 3.286 3.422 1.00 92.00 94 LEU A O 1
ATOM 684 N N . THR A 1 95 ? 0.615 1.670 4.946 1.00 92.12 95 THR A N 1
ATOM 685 C CA . THR A 1 95 ? 0.611 0.537 4.010 1.00 92.12 95 THR A CA 1
ATOM 686 C C . THR A 1 95 ? -0.477 -0.455 4.403 1.00 92.12 95 THR A C 1
ATOM 688 O O . THR A 1 95 ? -1.036 -0.370 5.500 1.00 92.12 95 THR A O 1
ATOM 691 N N . ASP A 1 96 ? -0.781 -1.420 3.535 1.00 88.12 96 ASP A N 1
ATOM 692 C CA . ASP A 1 96 ? -1.747 -2.478 3.850 1.00 88.12 96 ASP A CA 1
ATOM 693 C C . ASP A 1 96 ? -1.324 -3.269 5.101 1.00 88.12 96 ASP A C 1
ATOM 695 O O . ASP A 1 96 ? -2.139 -3.568 5.976 1.00 88.12 96 ASP A O 1
ATOM 699 N N . GLU A 1 97 ? -0.030 -3.564 5.235 1.00 88.19 97 GLU A N 1
ATOM 700 C CA . GLU A 1 97 ? 0.527 -4.316 6.357 1.00 88.19 97 GLU A CA 1
ATOM 701 C C . GLU A 1 97 ? 0.537 -3.487 7.637 1.00 88.19 97 GLU A C 1
ATOM 703 O O . GLU A 1 97 ? 0.186 -4.008 8.701 1.00 88.19 97 GLU A O 1
ATOM 708 N N . SER A 1 98 ? 0.910 -2.204 7.545 1.00 92.00 98 SER A N 1
ATOM 709 C CA . SER A 1 98 ? 0.923 -1.300 8.695 1.00 92.00 98 SER A CA 1
ATOM 710 C C . SER A 1 98 ? -0.495 -1.029 9.199 1.00 92.00 98 SER A C 1
ATOM 712 O O . SER A 1 98 ? -0.724 -1.013 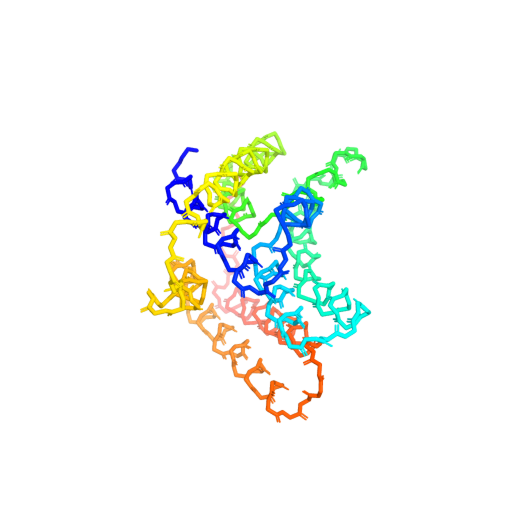10.411 1.00 92.00 98 SER A O 1
ATOM 714 N N . TYR A 1 99 ? -1.462 -0.900 8.287 1.00 92.06 99 TYR A N 1
ATOM 715 C CA . TYR A 1 99 ? -2.884 -0.818 8.594 1.00 92.06 99 TYR A CA 1
ATOM 716 C C . TYR A 1 99 ? -3.379 -2.094 9.281 1.00 92.06 99 TYR A C 1
ATOM 718 O O . TYR A 1 99 ? -3.993 -2.018 10.345 1.00 92.06 99 TYR A O 1
ATOM 726 N N . ALA A 1 100 ? -3.084 -3.271 8.722 1.00 88.25 100 ALA A N 1
ATOM 727 C CA . ALA A 1 100 ? -3.578 -4.542 9.243 1.00 88.25 100 ALA A CA 1
ATOM 728 C C . ALA A 1 100 ? -3.136 -4.793 10.694 1.00 88.25 100 ALA A C 1
ATOM 730 O O . ALA A 1 100 ? -3.952 -5.182 11.537 1.00 88.25 100 ALA A O 1
ATOM 731 N N . VAL A 1 101 ? -1.863 -4.545 11.026 1.00 88.81 101 VAL A N 1
ATOM 732 C CA . VAL A 1 101 ? -1.376 -4.738 12.406 1.00 88.81 101 VAL A CA 1
ATOM 733 C C . VAL A 1 101 ? -1.873 -3.676 13.367 1.00 88.81 101 VAL A C 1
ATOM 735 O O . VAL A 1 101 ? -2.190 -4.006 14.512 1.00 88.81 101 VAL A O 1
ATOM 738 N N . GLY A 1 102 ? -1.971 -2.427 12.917 1.00 91.38 102 GLY A N 1
ATOM 739 C CA . GLY A 1 102 ? -2.533 -1.347 13.711 1.00 91.38 102 GLY A CA 1
ATOM 740 C C . GLY A 1 102 ? -3.988 -1.607 14.050 1.00 91.38 102 GLY A C 1
ATOM 741 O O . GLY A 1 102 ? -4.349 -1.700 15.224 1.00 91.38 102 GLY A O 1
ATOM 742 N N . MET A 1 103 ? -4.816 -1.792 13.021 1.00 90.75 103 MET A N 1
ATOM 743 C CA . MET A 1 103 ? -6.252 -2.015 13.161 1.00 90.75 103 MET A CA 1
ATOM 744 C C . MET A 1 103 ? -6.544 -3.229 14.043 1.00 90.75 103 MET A C 1
ATOM 746 O O . MET A 1 103 ? -7.366 -3.144 14.951 1.00 90.75 103 MET A O 1
ATOM 750 N N . ARG A 1 104 ? -5.798 -4.332 13.883 1.00 88.94 104 ARG A N 1
ATOM 751 C CA . ARG A 1 104 ? -5.918 -5.503 14.766 1.00 88.94 104 ARG A CA 1
ATOM 752 C C . ARG A 1 104 ? -5.714 -5.155 16.242 1.00 88.94 104 ARG A C 1
ATOM 754 O O . ARG A 1 104 ? -6.367 -5.745 17.098 1.00 88.94 104 ARG A O 1
ATOM 761 N N . ARG A 1 105 ? -4.808 -4.228 16.566 1.00 91.38 105 ARG A N 1
ATOM 762 C CA . ARG A 1 105 ? -4.608 -3.783 17.951 1.00 91.38 105 ARG A CA 1
ATOM 763 C C . ARG A 1 105 ? -5.710 -2.862 18.437 1.00 91.38 105 ARG A C 1
ATOM 765 O O . ARG A 1 105 ? -6.099 -3.004 19.592 1.00 91.38 105 ARG A O 1
ATOM 772 N N . TRP A 1 106 ? -6.205 -1.957 17.594 1.00 92.31 106 TRP A N 1
ATOM 773 C CA . TRP A 1 106 ? -7.366 -1.131 17.935 1.00 92.31 106 TRP A CA 1
ATOM 774 C C . TRP A 1 106 ? -8.591 -1.988 18.240 1.00 92.31 106 TRP A C 1
ATOM 776 O O . TRP A 1 106 ? -9.178 -1.824 19.303 1.00 92.31 106 TRP A O 1
ATOM 786 N N . LEU A 1 107 ? -8.887 -2.981 17.398 1.00 88.06 107 LEU A N 1
ATOM 787 C CA . LEU A 1 107 ? -9.972 -3.941 17.627 1.00 88.06 107 LEU A CA 1
ATOM 788 C C . LEU A 1 107 ? -9.787 -4.783 18.901 1.00 88.06 107 LEU A C 1
ATOM 790 O O . LEU A 1 107 ? -10.756 -5.287 19.450 1.00 88.06 107 LEU A O 1
ATOM 794 N N . ALA A 1 108 ? -8.552 -4.933 19.384 1.00 90.00 108 ALA A N 1
ATOM 795 C CA . ALA A 1 108 ? -8.240 -5.629 20.631 1.00 90.00 108 ALA A CA 1
ATOM 796 C C . ALA A 1 108 ? -8.148 -4.693 21.856 1.00 90.00 108 ALA A C 1
ATOM 798 O O . ALA A 1 108 ? -7.600 -5.105 22.881 1.00 90.00 108 ALA A O 1
ATOM 799 N N . GLY A 1 109 ? -8.571 -3.426 21.743 1.00 92.00 109 GLY A N 1
ATOM 800 C CA . GLY A 1 109 ? -8.504 -2.428 22.823 1.00 92.00 109 GLY A CA 1
ATOM 801 C C . GLY A 1 109 ? -7.083 -1.975 23.194 1.00 92.00 109 GLY A C 1
ATOM 802 O O . GLY A 1 109 ? -6.867 -1.370 24.238 1.00 92.00 109 GLY A O 1
ATOM 803 N N . LYS A 1 110 ? -6.077 -2.285 22.365 1.00 92.56 110 LYS A N 1
ATOM 804 C CA . LYS A 1 110 ? -4.639 -2.045 22.626 1.00 92.56 110 LYS A CA 1
ATOM 805 C C . LYS A 1 110 ? -3.971 -1.186 21.545 1.00 92.56 110 LYS A C 1
ATOM 807 O O . LYS A 1 110 ? -2.742 -1.239 21.380 1.00 92.56 110 LYS A O 1
ATOM 812 N N . GLY A 1 111 ? -4.774 -0.487 20.746 1.00 90.88 111 GLY A N 1
ATOM 813 C CA . GLY A 1 111 ? -4.325 0.375 19.654 1.00 90.88 111 GLY A CA 1
ATOM 814 C C . GLY A 1 111 ? -3.834 1.728 20.160 1.00 90.88 111 GLY A C 1
ATOM 815 O O . GLY A 1 111 ? -4.326 2.245 21.158 1.00 90.88 111 GLY A O 1
ATOM 816 N N . SER A 1 112 ? -2.847 2.305 19.479 1.00 93.81 112 SER A N 1
ATOM 817 C CA . SER A 1 112 ? -2.389 3.668 19.751 1.00 93.81 112 SER A CA 1
ATOM 818 C C . SER A 1 112 ? -1.745 4.281 18.511 1.00 93.81 112 SER A C 1
ATOM 820 O O . SER A 1 112 ? -1.132 3.578 17.704 1.00 93.81 112 SER A O 1
ATOM 822 N N . ALA A 1 113 ? -1.834 5.608 18.386 1.00 92.81 113 ALA A N 1
ATOM 823 C CA . ALA A 1 113 ? -1.165 6.355 17.319 1.00 92.81 113 ALA A CA 1
ATOM 824 C C . ALA A 1 113 ? 0.356 6.110 17.314 1.00 92.81 113 ALA A C 1
ATOM 826 O O . ALA A 1 113 ? 0.948 5.900 16.260 1.00 92.81 113 ALA A O 1
ATOM 827 N N . ALA A 1 114 ? 0.973 6.024 18.498 1.00 93.06 114 ALA A N 1
ATOM 828 C CA . ALA A 1 114 ? 2.395 5.718 18.642 1.00 93.06 114 ALA A CA 1
ATOM 829 C C . ALA A 1 114 ? 2.756 4.323 18.103 1.00 93.06 114 ALA A C 1
ATOM 831 O O . ALA A 1 114 ? 3.772 4.165 17.427 1.00 93.06 114 ALA A O 1
ATOM 832 N N . TYR A 1 115 ? 1.917 3.310 18.355 1.00 92.75 115 TYR A N 1
ATOM 833 C CA . TYR A 1 115 ? 2.129 1.976 17.794 1.00 92.75 115 TYR A CA 1
ATOM 834 C C . TYR A 1 115 ? 2.007 1.980 16.267 1.00 92.75 115 TYR A C 1
ATOM 836 O O . TYR A 1 115 ? 2.820 1.352 15.586 1.00 92.75 115 TYR A O 1
ATOM 844 N N . GLN A 1 116 ? 1.016 2.692 15.724 1.00 94.06 116 GLN A N 1
ATOM 845 C CA . GLN A 1 116 ? 0.847 2.821 14.278 1.00 94.06 116 GLN A CA 1
ATOM 846 C C . GLN A 1 116 ? 2.048 3.510 13.638 1.00 94.06 116 GLN A C 1
ATOM 848 O O . GLN A 1 116 ? 2.594 3.003 12.664 1.00 94.06 116 GLN A O 1
ATOM 853 N N . PHE A 1 117 ? 2.507 4.616 14.221 1.00 93.56 117 PHE A N 1
ATOM 854 C CA . PHE A 1 117 ? 3.688 5.327 13.74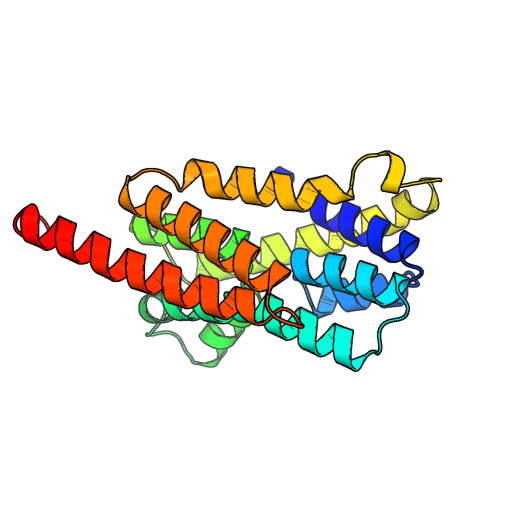9 1.00 93.56 117 PHE A CA 1
ATOM 855 C C . PHE A 1 117 ? 4.937 4.437 13.786 1.00 93.56 117 PHE A C 1
ATOM 857 O O . PHE A 1 117 ? 5.647 4.319 12.790 1.00 93.56 117 PHE A O 1
ATOM 864 N N . GLY A 1 118 ? 5.162 3.727 14.896 1.00 92.88 118 GLY A N 1
ATOM 865 C CA . GLY A 1 118 ? 6.256 2.762 15.006 1.00 92.88 118 GLY A CA 1
ATOM 866 C C . GLY A 1 118 ? 6.161 1.637 13.971 1.00 92.88 118 GLY A C 1
ATOM 867 O O . GLY A 1 118 ? 7.179 1.221 13.425 1.00 92.88 118 GLY A O 1
ATOM 868 N N . SER A 1 119 ? 4.949 1.177 13.651 1.00 92.88 119 SER A N 1
ATOM 869 C CA . SER A 1 119 ? 4.713 0.163 12.616 1.00 92.88 119 SER A CA 1
ATOM 870 C C . SER A 1 119 ? 5.025 0.696 11.216 1.00 92.88 119 SER A C 1
ATOM 872 O O . SER A 1 119 ? 5.729 0.020 10.468 1.00 92.88 119 SER A O 1
ATOM 874 N N . ASN A 1 120 ? 4.577 1.913 10.894 1.00 93.75 120 ASN A N 1
ATOM 875 C CA . ASN A 1 120 ? 4.865 2.595 9.629 1.00 93.75 120 ASN A CA 1
ATOM 876 C C . ASN A 1 120 ? 6.379 2.751 9.415 1.00 93.75 120 ASN A C 1
ATOM 878 O O . ASN A 1 120 ? 6.915 2.275 8.418 1.00 93.75 120 ASN A O 1
ATOM 882 N N . ILE A 1 121 ? 7.089 3.341 10.383 1.00 93.44 121 ILE A N 1
ATOM 883 C CA . ILE A 1 121 ? 8.541 3.562 10.293 1.00 93.44 121 ILE A CA 1
ATOM 884 C C . ILE A 1 121 ? 9.303 2.237 10.239 1.00 93.44 121 ILE A C 1
ATOM 886 O O . ILE A 1 121 ? 10.246 2.087 9.466 1.00 93.44 121 ILE A O 1
ATOM 890 N N . SER A 1 122 ? 8.892 1.250 11.036 1.00 93.50 122 SER A N 1
ATOM 891 C CA . SER A 1 122 ? 9.523 -0.070 11.039 1.00 93.50 122 SER A CA 1
ATOM 892 C C . SER A 1 122 ? 9.413 -0.755 9.676 1.00 93.50 122 SER A C 1
ATOM 894 O O . SER A 1 122 ? 10.394 -1.342 9.219 1.00 93.50 122 SER A O 1
ATOM 896 N N . LEU A 1 123 ? 8.248 -0.668 9.026 1.00 93.44 123 LEU A N 1
ATOM 897 C CA . LEU A 1 123 ? 8.020 -1.226 7.694 1.00 93.44 123 LEU A CA 1
ATOM 898 C C . LEU A 1 123 ? 8.743 -0.442 6.600 1.00 93.44 123 LEU A C 1
ATOM 900 O O . LEU A 1 123 ? 9.350 -1.053 5.725 1.00 93.44 123 LEU A O 1
ATOM 904 N N . TYR A 1 124 ? 8.754 0.886 6.689 1.00 94.19 124 TYR A N 1
ATOM 905 C CA . TYR A 1 124 ? 9.513 1.727 5.771 1.00 94.19 124 TYR A CA 1
ATOM 906 C C . TYR A 1 124 ? 10.998 1.361 5.785 1.00 94.19 124 TYR A C 1
ATOM 908 O O . TYR A 1 124 ? 11.580 1.081 4.740 1.00 94.19 124 TYR A O 1
ATOM 916 N N . THR A 1 125 ? 11.604 1.269 6.970 1.00 94.38 125 THR A N 1
ATOM 917 C CA . THR A 1 125 ? 13.027 0.943 7.115 1.00 94.38 125 THR A CA 1
ATOM 918 C C . THR A 1 125 ? 13.372 -0.413 6.506 1.00 94.38 125 THR A C 1
ATOM 920 O O . THR A 1 125 ? 14.303 -0.499 5.705 1.00 94.38 125 THR A O 1
ATOM 923 N N . ILE A 1 126 ? 12.624 -1.473 6.837 1.00 94.56 126 ILE A N 1
ATOM 924 C CA . ILE A 1 126 ? 12.914 -2.800 6.275 1.00 94.56 126 ILE A CA 1
ATOM 925 C C . ILE A 1 126 ? 12.680 -2.838 4.763 1.00 94.56 126 ILE A C 1
ATOM 927 O O . ILE A 1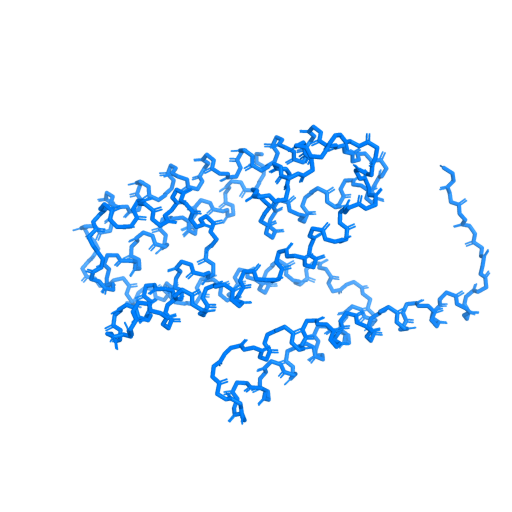 126 ? 13.432 -3.504 4.055 1.00 94.56 126 ILE A O 1
ATOM 931 N N . TRP A 1 127 ? 11.704 -2.088 4.247 1.00 95.19 127 TRP A N 1
ATOM 932 C CA . TRP A 1 127 ? 11.466 -1.973 2.811 1.00 95.19 127 TRP A CA 1
ATOM 933 C C . TRP A 1 127 ? 12.642 -1.328 2.078 1.00 95.19 127 TRP A C 1
ATOM 935 O O . TRP A 1 127 ? 13.093 -1.861 1.063 1.00 95.19 127 TRP A O 1
ATOM 945 N N . GLN A 1 128 ? 13.190 -0.228 2.606 1.00 96.19 128 GLN A N 1
ATOM 946 C CA . GLN A 1 128 ? 14.351 0.431 1.999 1.00 96.19 128 GLN A CA 1
ATOM 947 C C . GLN A 1 128 ? 15.593 -0.469 2.042 1.00 96.19 128 GLN A C 1
ATOM 949 O O . GLN A 1 128 ? 16.281 -0.611 1.032 1.00 96.19 128 GLN A O 1
ATOM 954 N N . ILE A 1 129 ? 15.843 -1.144 3.172 1.00 95.38 129 ILE A N 1
ATOM 955 C CA . ILE A 1 129 ? 16.944 -2.116 3.301 1.00 95.38 129 ILE A CA 1
ATOM 956 C C . ILE A 1 129 ? 16.783 -3.247 2.282 1.00 95.38 129 ILE A C 1
ATOM 958 O O . ILE A 1 129 ? 17.738 -3.616 1.601 1.00 95.38 129 ILE A O 1
ATOM 962 N N . SER A 1 130 ? 15.571 -3.778 2.149 1.00 94.12 130 SER A N 1
ATOM 963 C CA . SER A 1 130 ? 15.294 -4.894 1.245 1.00 94.12 130 SER A CA 1
ATOM 964 C C . SER A 1 130 ? 15.387 -4.488 -0.220 1.00 94.12 130 SER A C 1
ATOM 966 O O . SER A 1 130 ? 15.899 -5.253 -1.029 1.00 94.12 130 SER A O 1
ATOM 968 N N . THR A 1 131 ? 14.960 -3.272 -0.558 1.00 95.31 131 THR A N 1
ATOM 969 C CA . THR A 1 131 ? 15.133 -2.700 -1.899 1.00 95.31 131 THR A CA 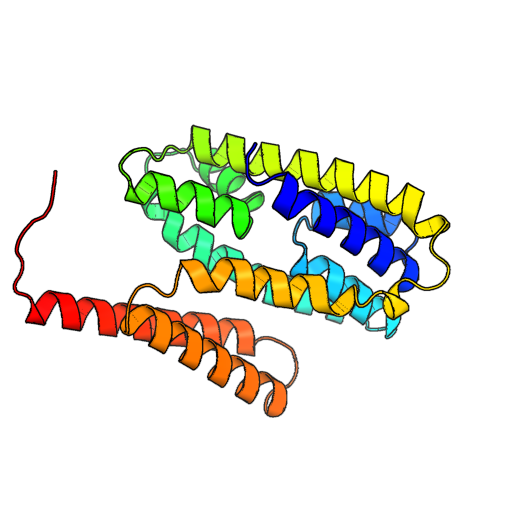1
ATOM 970 C C . THR A 1 131 ? 16.616 -2.558 -2.232 1.00 95.31 131 THR A C 1
ATOM 972 O O . THR A 1 131 ? 17.050 -2.998 -3.292 1.00 95.31 131 THR A O 1
ATOM 975 N N . ALA A 1 132 ? 17.419 -2.009 -1.316 1.00 94.56 132 ALA A N 1
ATOM 976 C CA . ALA A 1 132 ? 18.863 -1.895 -1.506 1.00 94.56 132 ALA A CA 1
ATOM 977 C C . ALA A 1 132 ? 19.528 -3.273 -1.674 1.00 94.56 132 ALA A C 1
ATOM 979 O O . ALA A 1 132 ? 20.334 -3.464 -2.584 1.00 94.56 132 ALA A O 1
ATOM 980 N N . ALA A 1 133 ? 19.147 -4.260 -0.858 1.00 92.88 133 ALA A N 1
ATOM 981 C CA . ALA A 1 133 ? 19.606 -5.639 -1.015 1.00 92.88 133 ALA A CA 1
ATOM 982 C C . ALA A 1 133 ? 19.184 -6.234 -2.372 1.00 92.88 133 ALA A C 1
ATOM 984 O O . ALA A 1 133 ? 19.993 -6.868 -3.046 1.00 92.88 133 ALA A O 1
ATOM 985 N N . GLY A 1 134 ? 17.949 -5.980 -2.808 1.00 91.56 134 GLY A N 1
ATOM 986 C CA . GLY A 1 134 ? 17.433 -6.404 -4.106 1.00 91.56 134 GLY A CA 1
ATOM 987 C C . GLY A 1 134 ? 18.171 -5.780 -5.289 1.00 91.56 134 GLY A C 1
ATOM 988 O O . GLY A 1 134 ? 18.391 -6.471 -6.274 1.00 91.56 134 GLY A O 1
ATOM 989 N N . LEU A 1 135 ? 18.642 -4.534 -5.189 1.00 92.06 135 LEU A N 1
ATOM 990 C CA . LEU A 1 135 ? 19.502 -3.923 -6.213 1.00 92.06 135 LEU A CA 1
ATOM 991 C C . LEU A 1 135 ? 20.858 -4.630 -6.322 1.00 92.06 135 LEU A C 1
ATOM 993 O O . LEU A 1 135 ? 21.343 -4.889 -7.424 1.00 92.06 135 LEU A O 1
ATOM 997 N N . LEU A 1 136 ? 21.457 -4.983 -5.181 1.00 89.25 136 LEU A N 1
ATOM 998 C CA . LEU A 1 136 ? 22.735 -5.698 -5.142 1.00 89.25 136 LEU A CA 1
ATOM 999 C C . LEU A 1 136 ? 22.611 -7.116 -5.713 1.00 89.25 136 LEU A C 1
ATOM 1001 O O . LEU A 1 136 ? 23.496 -7.567 -6.439 1.00 89.25 136 LEU A O 1
ATOM 1005 N N . ILE A 1 137 ? 21.518 -7.813 -5.396 1.00 83.31 137 ILE A N 1
ATOM 1006 C CA . ILE A 1 137 ? 21.272 -9.191 -5.836 1.00 83.31 137 ILE A CA 1
ATOM 1007 C C . ILE A 1 137 ? 20.759 -9.226 -7.282 1.00 83.31 137 ILE A C 1
ATOM 1009 O O . ILE A 1 137 ? 21.193 -10.073 -8.055 1.00 83.31 137 ILE A O 1
ATOM 1013 N N . GLY A 1 138 ? 19.880 -8.299 -7.666 1.00 75.12 138 GLY A N 1
ATOM 1014 C CA . GLY A 1 138 ? 19.218 -8.259 -8.972 1.00 75.12 138 GLY A CA 1
ATOM 1015 C C . GLY A 1 138 ? 20.185 -8.120 -10.139 1.00 75.12 138 GLY A C 1
ATOM 1016 O O . GLY A 1 138 ? 19.993 -8.772 -11.156 1.00 75.12 138 GLY A O 1
ATOM 1017 N N . SER A 1 139 ? 21.294 -7.396 -9.952 1.00 70.50 139 SER A N 1
ATOM 1018 C CA . SER A 1 139 ? 22.388 -7.334 -10.937 1.00 70.50 139 SER A CA 1
ATOM 1019 C C . SER A 1 139 ? 23.048 -8.690 -11.243 1.00 70.50 139 SER A C 1
ATOM 1021 O O . SER A 1 139 ? 23.789 -8.808 -12.217 1.00 70.50 139 SER A O 1
ATOM 1023 N N . ARG A 1 140 ? 22.796 -9.716 -10.419 1.00 77.19 140 ARG A N 1
ATOM 1024 C CA . ARG A 1 140 ? 23.362 -11.067 -10.536 1.00 77.19 140 ARG A CA 1
ATOM 1025 C C . ARG A 1 140 ? 22.342 -12.129 -10.947 1.00 77.19 140 ARG A C 1
ATOM 1027 O O . ARG A 1 140 ? 22.742 -13.278 -11.110 1.00 77.19 140 ARG A O 1
ATOM 1034 N N . ILE A 1 141 ? 21.056 -11.788 -11.086 1.00 71.62 141 ILE A N 1
ATOM 1035 C CA . ILE A 1 141 ? 20.005 -12.730 -11.500 1.00 71.62 141 ILE A CA 1
ATOM 1036 C C . ILE A 1 141 ? 19.800 -12.589 -13.020 1.00 71.62 141 ILE A C 1
ATOM 1038 O O . ILE A 1 141 ? 19.299 -11.552 -13.449 1.00 71.62 141 ILE A O 1
ATOM 1042 N N . PRO A 1 142 ? 20.159 -13.599 -13.841 1.00 64.75 142 PRO A N 1
ATOM 1043 C CA . PRO A 1 142 ? 20.130 -13.478 -15.304 1.00 64.75 142 PRO A CA 1
ATOM 1044 C C . PRO A 1 142 ? 18.723 -13.364 -15.907 1.00 64.75 142 PRO A C 1
ATOM 1046 O O . PRO A 1 142 ? 18.565 -12.729 -16.943 1.00 64.75 142 PRO A O 1
ATOM 1049 N N . ASP A 1 143 ? 17.711 -13.964 -15.269 1.00 70.50 143 ASP A N 1
ATOM 1050 C CA . ASP A 1 143 ? 16.307 -13.871 -15.692 1.00 70.50 143 ASP A CA 1
ATOM 1051 C C . ASP A 1 143 ? 15.352 -13.979 -14.489 1.00 70.50 143 ASP A C 1
ATOM 1053 O O . ASP A 1 143 ? 14.949 -15.079 -14.105 1.00 70.50 143 ASP A O 1
ATOM 1057 N N . PRO A 1 144 ? 14.969 -12.858 -13.864 1.00 65.81 144 PRO A N 1
ATOM 1058 C CA . PRO A 1 144 ? 14.061 -12.868 -12.721 1.00 65.81 144 PRO A CA 1
ATOM 1059 C C . PRO A 1 144 ? 12.641 -13.357 -13.028 1.00 65.81 144 PRO A C 1
ATOM 1061 O O . PRO A 1 144 ? 11.975 -13.871 -12.128 1.00 65.81 144 PRO A O 1
ATOM 1064 N N . ALA A 1 145 ? 12.172 -13.224 -14.273 1.00 64.38 145 ALA A N 1
ATOM 1065 C CA . ALA A 1 145 ? 10.829 -13.649 -14.663 1.00 64.38 145 ALA A CA 1
ATOM 1066 C C . ALA A 1 145 ? 10.700 -15.180 -14.623 1.00 64.38 145 ALA A C 1
ATOM 1068 O O . ALA A 1 145 ? 9.662 -15.701 -14.216 1.00 64.38 145 ALA A O 1
ATOM 1069 N N . SER A 1 146 ? 11.783 -15.902 -14.931 1.00 67.06 146 SER A N 1
ATOM 1070 C CA . SER A 1 146 ? 11.824 -17.371 -14.853 1.00 67.06 146 SER A CA 1
ATOM 1071 C C . SER A 1 146 ? 11.562 -17.944 -13.450 1.00 67.06 146 SER A C 1
ATOM 1073 O O . SER A 1 146 ? 11.177 -19.106 -13.323 1.00 67.06 146 SER A O 1
ATOM 1075 N N . TYR A 1 147 ? 11.713 -17.137 -12.394 1.00 70.50 147 TYR A N 1
ATOM 1076 C CA . TYR A 1 147 ? 11.507 -17.555 -11.004 1.00 70.50 147 TYR A CA 1
ATOM 1077 C C . TYR A 1 147 ? 10.076 -17.323 -10.483 1.00 70.50 147 TYR A C 1
ATOM 1079 O O . TYR A 1 147 ? 9.827 -17.530 -9.295 1.00 70.50 147 TYR A O 1
ATOM 1087 N N . GLY A 1 148 ? 9.132 -16.889 -11.329 1.00 68.31 148 GLY A N 1
ATOM 1088 C CA . GLY A 1 148 ? 7.735 -16.663 -10.929 1.00 68.31 148 GLY A CA 1
ATOM 1089 C C . GLY A 1 148 ? 7.546 -15.472 -9.981 1.00 68.31 148 GLY A C 1
ATOM 1090 O O . GLY A 1 148 ? 6.631 -15.460 -9.153 1.00 68.31 148 GLY A O 1
ATOM 1091 N N . LEU A 1 149 ? 8.439 -14.478 -10.051 1.00 68.75 149 LEU A N 1
ATOM 1092 C CA . LEU A 1 149 ? 8.398 -13.292 -9.186 1.00 68.75 149 LEU A CA 1
ATOM 1093 C C . LEU A 1 149 ? 7.141 -12.433 -9.400 1.00 68.75 149 LEU A C 1
ATOM 1095 O O . LEU A 1 149 ? 6.700 -11.735 -8.485 1.00 68.75 149 LEU A O 1
ATOM 1099 N N . ASP A 1 150 ? 6.533 -12.533 -10.577 1.00 70.62 150 ASP A N 1
ATOM 1100 C CA . ASP A 1 150 ? 5.257 -11.931 -10.956 1.00 70.62 150 ASP A CA 1
ATOM 1101 C C . ASP A 1 150 ? 4.063 -12.473 -10.146 1.00 70.62 150 ASP A C 1
ATOM 1103 O O . ASP A 1 150 ? 3.101 -11.742 -9.898 1.00 70.62 150 ASP A O 1
ATOM 1107 N N . LEU A 1 151 ? 4.142 -13.712 -9.647 1.00 72.38 151 LEU A N 1
ATOM 1108 C CA . LEU A 1 151 ? 3.099 -14.328 -8.816 1.00 72.38 151 LEU A CA 1
ATOM 1109 C C . LEU A 1 151 ? 3.221 -13.996 -7.324 1.00 72.38 151 LEU A C 1
ATOM 1111 O O . LEU A 1 151 ? 2.254 -14.164 -6.575 1.00 72.38 151 LEU A O 1
ATOM 1115 N N . VAL A 1 152 ? 4.370 -13.492 -6.869 1.00 73.12 152 VAL A N 1
ATOM 1116 C CA . VAL A 1 152 ? 4.633 -13.307 -5.434 1.00 73.12 152 VAL A CA 1
ATOM 1117 C C . VAL A 1 152 ? 3.692 -12.279 -4.802 1.00 73.12 152 VAL A C 1
ATOM 1119 O O . VAL A 1 152 ? 3.131 -12.534 -3.733 1.00 73.12 152 VAL A O 1
ATOM 1122 N N . PHE A 1 153 ? 3.462 -11.138 -5.457 1.00 71.81 153 PHE A N 1
ATOM 1123 C CA . PHE A 1 153 ? 2.547 -10.112 -4.945 1.00 71.81 153 PHE A CA 1
ATOM 1124 C C . PHE A 1 153 ? 1.088 -10.602 -4.877 1.00 71.81 153 PHE A C 1
ATOM 1126 O O . PHE A 1 153 ? 0.496 -10.509 -3.797 1.00 71.81 153 PHE A O 1
ATOM 1133 N N . PRO A 1 154 ? 0.495 -11.163 -5.952 1.00 78.44 154 PRO A N 1
ATOM 1134 C CA . PRO A 1 154 ? -0.846 -11.747 -5.894 1.00 78.44 154 PRO A CA 1
ATOM 1135 C C . PRO A 1 154 ? -1.012 -12.800 -4.790 1.00 78.44 154 PRO A C 1
ATOM 1137 O O . PRO A 1 154 ? -1.952 -12.713 -3.997 1.00 78.44 154 PRO A O 1
ATOM 1140 N N . LEU A 1 155 ? -0.082 -13.757 -4.685 1.00 78.94 155 LEU A N 1
ATOM 1141 C CA . LEU A 1 155 ? -0.138 -14.817 -3.671 1.00 78.94 155 LEU A CA 1
ATOM 1142 C C . LEU A 1 155 ? -0.035 -14.263 -2.249 1.00 78.94 155 LEU A C 1
ATOM 1144 O O . LEU A 1 155 ? -0.718 -14.740 -1.345 1.00 78.94 155 LEU A O 1
ATOM 1148 N N . THR A 1 156 ? 0.760 -13.214 -2.054 1.00 72.38 156 THR A N 1
ATOM 1149 C CA . THR A 1 156 ? 0.874 -12.526 -0.765 1.00 72.38 156 THR A CA 1
ATOM 1150 C C . THR A 1 156 ? -0.432 -11.869 -0.360 1.00 72.38 156 THR A C 1
ATOM 1152 O O . THR A 1 156 ? -0.875 -12.047 0.773 1.00 72.38 156 THR A O 1
ATOM 1155 N N . PHE A 1 157 ? -1.079 -11.131 -1.265 1.00 77.25 157 PHE A N 1
ATOM 1156 C CA . PHE A 1 157 ? -2.367 -10.509 -0.960 1.00 77.25 157 PHE A CA 1
ATOM 1157 C C . PHE A 1 157 ? -3.434 -11.557 -0.644 1.00 77.25 157 PHE A C 1
ATOM 1159 O O . PHE A 1 157 ? -4.218 -11.348 0.278 1.00 77.25 157 PHE A O 1
ATOM 1166 N N . ILE A 1 158 ? -3.425 -12.707 -1.325 1.00 82.69 158 ILE A N 1
ATOM 1167 C CA . ILE A 1 158 ? -4.282 -13.845 -0.963 1.00 82.69 158 ILE A CA 1
ATOM 1168 C C . ILE A 1 158 ? -3.935 -14.346 0.445 1.00 82.69 158 ILE A C 1
ATOM 1170 O O . ILE A 1 158 ? -4.830 -14.502 1.273 1.00 82.69 158 ILE A O 1
ATOM 1174 N N . GLY A 1 159 ? -2.651 -14.535 0.756 1.00 78.19 159 GLY A N 1
ATOM 1175 C CA . GLY A 1 159 ? -2.185 -14.949 2.082 1.00 78.19 159 GLY A CA 1
ATOM 1176 C C . GLY A 1 159 ? -2.559 -13.976 3.207 1.00 78.19 159 GLY A C 1
ATOM 1177 O O . GLY A 1 159 ? -2.851 -14.415 4.317 1.00 78.19 159 GLY A O 1
ATOM 1178 N N . LEU A 1 160 ? -2.607 -12.670 2.929 1.00 73.25 160 LEU A N 1
ATOM 1179 C CA . LEU A 1 160 ? -3.088 -11.642 3.860 1.00 73.25 160 LEU A CA 1
ATOM 1180 C C . LEU A 1 160 ? -4.618 -11.611 3.961 1.00 73.25 160 LEU A C 1
ATOM 1182 O O . LEU A 1 160 ? -5.153 -11.367 5.042 1.00 73.25 160 LEU A O 1
ATOM 1186 N N . LEU A 1 161 ? -5.322 -11.863 2.856 1.00 82.19 161 LEU A N 1
ATOM 1187 C CA . LEU A 1 161 ? -6.780 -11.842 2.783 1.00 82.19 161 LEU A CA 1
ATOM 1188 C C . LEU A 1 161 ? -7.405 -13.043 3.495 1.00 82.19 161 LEU A C 1
ATOM 1190 O O . LEU A 1 161 ? -8.345 -12.864 4.263 1.00 82.19 161 LEU A O 1
ATOM 1194 N N . VAL A 1 162 ? -6.895 -14.256 3.266 1.00 86.19 162 VAL A N 1
ATOM 1195 C CA . VAL A 1 162 ? -7.488 -15.511 3.764 1.00 86.19 162 VAL A CA 1
ATOM 1196 C C . VAL A 1 162 ? -7.744 -15.491 5.282 1.00 86.19 162 VAL A C 1
ATOM 1198 O O . VAL A 1 162 ? -8.868 -15.790 5.686 1.00 86.19 162 VAL A O 1
ATOM 1201 N N . PRO A 1 163 ? -6.803 -15.063 6.149 1.00 77.88 163 PRO A N 1
ATOM 1202 C CA . PRO A 1 163 ? -7.043 -14.960 7.592 1.00 77.88 163 PRO A CA 1
ATOM 1203 C C . PRO A 1 163 ? -8.126 -13.947 8.003 1.00 77.88 163 PRO A C 1
ATOM 1205 O O . PRO A 1 163 ? -8.592 -13.987 9.146 1.00 77.88 163 PRO A O 1
ATOM 1208 N N . LEU A 1 164 ? -8.508 -13.022 7.115 1.00 79.25 164 LEU A N 1
ATOM 1209 C CA . LEU A 1 164 ? -9.564 -12.026 7.332 1.00 79.25 164 LEU A CA 1
ATOM 1210 C C . LEU A 1 164 ? -10.957 -12.552 6.936 1.00 79.25 164 LEU A C 1
ATOM 1212 O O . LEU A 1 164 ? -11.974 -11.988 7.350 1.00 79.25 164 LEU A O 1
ATOM 1216 N N . LEU A 1 165 ? -11.036 -13.660 6.192 1.00 86.88 165 LEU A N 1
ATOM 1217 C CA . LEU A 1 165 ? -12.287 -14.281 5.736 1.00 86.88 165 LEU A CA 1
ATOM 1218 C C . LEU A 1 165 ? -12.938 -15.133 6.838 1.00 86.88 165 LEU A C 1
ATOM 1220 O O . LEU A 1 165 ? -13.103 -16.342 6.708 1.00 86.88 165 LEU A O 1
ATOM 1224 N N . LYS A 1 166 ? -13.274 -14.496 7.962 1.00 86.19 166 LYS A N 1
ATOM 1225 C CA . LYS A 1 166 ? -13.813 -15.165 9.156 1.00 86.19 166 LYS A CA 1
ATOM 1226 C C . LYS A 1 166 ? -15.337 -15.276 9.205 1.00 86.19 166 LYS A C 1
ATOM 1228 O O . LYS A 1 166 ? -15.845 -16.000 10.054 1.00 86.19 166 LYS A O 1
ATOM 1233 N N . SER A 1 167 ? -16.068 -14.565 8.349 1.00 86.69 167 SER A N 1
ATOM 1234 C CA . SER A 1 167 ? -17.533 -14.572 8.339 1.00 86.69 167 SER A CA 1
ATOM 1235 C C . SER A 1 167 ? -18.086 -14.702 6.923 1.00 86.69 167 SER A C 1
ATOM 1237 O O . SER A 1 167 ? -17.393 -14.463 5.932 1.00 86.69 167 SER A O 1
ATOM 1239 N N . ARG A 1 168 ? -19.371 -15.063 6.823 1.00 88.19 168 ARG A N 1
ATOM 1240 C CA . ARG A 1 168 ? -20.087 -15.080 5.539 1.00 88.19 168 ARG A CA 1
ATOM 1241 C C . ARG A 1 168 ? -20.109 -13.693 4.905 1.00 88.19 168 ARG A C 1
ATOM 1243 O O . ARG A 1 168 ? -19.899 -13.587 3.701 1.00 88.19 168 ARG A O 1
ATOM 1250 N N . ALA A 1 169 ? -20.284 -12.648 5.715 1.00 87.25 169 ALA A N 1
ATOM 1251 C CA . ALA A 1 169 ? -20.213 -11.268 5.260 1.00 87.25 169 ALA A CA 1
ATOM 1252 C C . ALA A 1 169 ? -18.830 -10.922 4.680 1.00 87.25 169 ALA A C 1
ATOM 1254 O O . ALA A 1 169 ? -18.760 -10.409 3.565 1.00 87.25 169 ALA A O 1
ATOM 1255 N N . SER A 1 170 ? -17.722 -11.249 5.363 1.00 87.94 170 SER A N 1
ATOM 1256 C CA . SER A 1 170 ? -16.385 -10.926 4.841 1.00 87.94 170 SER A CA 1
ATOM 1257 C C . SER A 1 170 ? -16.022 -11.731 3.591 1.00 87.94 170 SER A C 1
ATOM 1259 O O . SER A 1 170 ? -15.408 -11.183 2.675 1.00 87.94 170 SER A O 1
ATOM 1261 N N . LEU A 1 171 ? -16.474 -12.986 3.490 1.00 91.94 171 LEU A N 1
ATOM 1262 C CA . LEU A 1 171 ? -16.351 -13.783 2.268 1.00 91.94 171 LEU A CA 1
ATOM 1263 C C . LEU A 1 171 ? -17.168 -13.193 1.109 1.00 91.94 171 LEU A C 1
ATOM 1265 O O . LEU A 1 171 ? -16.640 -13.045 0.009 1.00 91.94 171 LEU A O 1
ATOM 1269 N N . ALA A 1 172 ? -18.428 -12.817 1.346 1.00 91.69 172 ALA A N 1
ATOM 1270 C CA . ALA A 1 172 ? -19.290 -12.218 0.329 1.00 91.69 172 ALA A CA 1
ATOM 1271 C C . ALA A 1 172 ? -18.709 -10.900 -0.203 1.00 91.69 172 ALA A C 1
ATOM 1273 O O . ALA A 1 172 ? -18.674 -10.686 -1.413 1.00 91.69 172 ALA A O 1
ATOM 1274 N N . VAL A 1 173 ? -18.186 -10.052 0.688 1.00 92.31 173 VAL A N 1
ATOM 1275 C CA . VAL A 1 173 ? -17.500 -8.804 0.324 1.00 92.31 173 VAL A CA 1
ATOM 1276 C C . VAL A 1 173 ? -16.260 -9.084 -0.522 1.00 92.31 173 VAL A C 1
ATOM 1278 O O . VAL A 1 173 ? -16.072 -8.434 -1.549 1.00 92.31 173 VAL A O 1
ATOM 1281 N N . ALA A 1 174 ? -15.433 -10.059 -0.137 1.00 92.56 174 ALA A N 1
ATOM 1282 C CA . ALA A 1 174 ? -14.229 -10.413 -0.886 1.00 92.56 174 ALA A CA 1
ATOM 1283 C C . ALA A 1 174 ? -14.553 -10.942 -2.293 1.00 92.56 174 ALA A C 1
ATOM 1285 O O . ALA A 1 174 ? -13.941 -10.510 -3.270 1.00 92.56 174 ALA A O 1
ATOM 1286 N N . VAL A 1 175 ? -15.548 -11.828 -2.411 1.00 94.69 175 VAL A N 1
ATOM 1287 C CA . VAL A 1 175 ? -16.010 -12.359 -3.703 1.00 94.69 175 VAL A CA 1
ATOM 1288 C C . VAL A 1 175 ? -16.584 -11.242 -4.570 1.00 94.69 175 VAL A C 1
ATOM 1290 O O . VAL A 1 175 ? -16.218 -11.133 -5.738 1.00 94.69 175 VAL A O 1
ATOM 1293 N N . LEU A 1 176 ? -17.426 -10.372 -4.007 1.00 95.06 176 LEU A N 1
ATOM 1294 C CA . LEU A 1 176 ? -17.998 -9.236 -4.728 1.00 95.06 176 LEU A CA 1
ATOM 1295 C C . LEU A 1 176 ? -16.909 -8.282 -5.233 1.00 95.06 176 LEU A C 1
ATOM 1297 O O . LEU A 1 176 ? -16.920 -7.912 -6.405 1.00 95.06 176 LEU A O 1
ATOM 1301 N N . ALA A 1 177 ? -15.941 -7.924 -4.386 1.00 93.50 177 ALA A N 1
ATOM 1302 C CA . ALA A 1 177 ? -14.810 -7.088 -4.780 1.00 93.50 177 ALA A CA 1
ATOM 1303 C C . ALA A 1 177 ? -14.005 -7.729 -5.922 1.00 93.50 177 ALA A C 1
ATOM 1305 O O . ALA A 1 177 ? -13.663 -7.050 -6.892 1.00 93.50 177 ALA A O 1
ATOM 1306 N N . GLY A 1 178 ? -13.742 -9.037 -5.836 1.00 93.75 178 GLY A N 1
ATOM 1307 C CA . GLY A 1 178 ? -13.045 -9.798 -6.871 1.00 93.75 178 GLY A CA 1
ATOM 1308 C C . GLY A 1 178 ? -13.797 -9.809 -8.202 1.00 93.75 178 GLY A C 1
ATOM 1309 O O . GLY A 1 178 ? -13.212 -9.489 -9.235 1.00 93.75 178 GLY A O 1
ATOM 1310 N N . LEU A 1 179 ? -15.100 -10.097 -8.181 1.00 96.19 179 LEU A N 1
ATOM 1311 C CA . LEU A 1 179 ? -15.946 -10.122 -9.378 1.00 96.19 179 LEU A CA 1
ATOM 1312 C C . LEU A 1 179 ? -16.072 -8.743 -10.030 1.00 96.19 179 LEU A C 1
ATOM 1314 O O . LEU A 1 179 ? -15.930 -8.634 -11.245 1.00 96.19 179 LEU A O 1
ATOM 1318 N N . LEU A 1 180 ? -16.284 -7.685 -9.241 1.00 95.62 180 LEU A N 1
ATOM 1319 C CA . LEU A 1 180 ? -16.351 -6.315 -9.757 1.00 95.62 180 LEU A CA 1
ATOM 1320 C C . LEU A 1 180 ? -15.016 -5.872 -10.361 1.00 95.62 180 LEU A C 1
ATOM 1322 O O . LEU A 1 180 ? -14.999 -5.237 -11.413 1.00 95.62 180 LEU A O 1
ATOM 1326 N N . THR A 1 181 ? -13.899 -6.237 -9.727 1.00 92.88 181 THR A N 1
ATOM 1327 C CA . THR A 1 181 ? -12.559 -5.941 -10.249 1.00 92.88 181 THR A CA 1
ATOM 1328 C C . THR A 1 181 ? -12.304 -6.688 -11.555 1.00 92.88 181 THR A C 1
ATOM 1330 O O . THR A 1 181 ? -11.806 -6.087 -12.502 1.00 92.88 181 THR A O 1
ATOM 1333 N N . LEU A 1 182 ? -12.675 -7.970 -11.637 1.00 94.44 182 LEU A N 1
ATOM 1334 C CA . LEU A 1 182 ? -12.519 -8.781 -12.845 1.00 94.44 182 LEU A CA 1
ATOM 1335 C C . LEU A 1 182 ? -13.386 -8.255 -13.994 1.00 94.44 182 LEU A C 1
ATOM 1337 O O . LEU A 1 182 ? -12.882 -8.041 -15.092 1.00 94.44 182 LEU A O 1
ATOM 1341 N N . ALA A 1 183 ? -14.668 -7.997 -13.736 1.00 95.56 183 ALA A N 1
ATOM 1342 C CA . ALA A 1 183 ? -15.572 -7.425 -14.728 1.00 95.56 183 ALA A CA 1
ATOM 1343 C C . ALA A 1 183 ? -15.071 -6.055 -15.204 1.00 95.56 183 ALA A C 1
ATOM 1345 O O . ALA A 1 183 ? -15.021 -5.795 -16.402 1.00 95.56 183 ALA A O 1
ATOM 1346 N N . GLY A 1 184 ? -14.630 -5.200 -14.279 1.00 93.69 184 GLY A N 1
ATOM 1347 C CA . GLY A 1 184 ? -14.052 -3.905 -14.613 1.00 93.69 184 GLY A CA 1
ATOM 1348 C C . GLY A 1 184 ? -12.783 -4.016 -15.455 1.00 93.69 184 GLY A C 1
ATOM 1349 O O . GLY A 1 184 ? -12.658 -3.299 -16.438 1.00 93.69 184 GLY A O 1
ATOM 1350 N N . ALA A 1 185 ? -11.885 -4.949 -15.135 1.00 91.44 185 ALA A N 1
ATOM 1351 C CA . ALA A 1 185 ? -10.669 -5.181 -15.914 1.00 91.44 185 ALA A CA 1
ATOM 1352 C C . ALA A 1 185 ? -10.949 -5.650 -17.354 1.00 91.44 185 ALA A C 1
ATOM 1354 O O . ALA A 1 185 ? -10.157 -5.361 -18.246 1.00 91.44 185 ALA A O 1
ATOM 1355 N N . LEU A 1 186 ? -12.057 -6.362 -17.585 1.00 93.25 186 LEU A N 1
ATOM 1356 C CA . LEU A 1 186 ? -12.451 -6.849 -18.912 1.00 93.25 186 LEU A CA 1
ATOM 1357 C C . LEU A 1 186 ? -13.250 -5.823 -19.726 1.00 93.25 186 LEU A C 1
ATOM 1359 O O . LEU A 1 186 ? -13.199 -5.846 -20.953 1.00 93.25 186 LEU A O 1
ATOM 1363 N N . LEU A 1 187 ? -14.018 -4.958 -19.058 1.00 94.19 187 LEU A N 1
ATOM 1364 C CA . LEU A 1 187 ? -15.022 -4.106 -19.704 1.00 94.19 187 LEU A CA 1
ATOM 1365 C C . LEU A 1 187 ? -14.648 -2.621 -19.737 1.00 94.19 187 LEU A C 1
ATOM 1367 O O . LEU A 1 187 ? -15.219 -1.873 -20.529 1.00 94.19 187 LEU A O 1
ATOM 1371 N N . LEU A 1 188 ? -13.739 -2.173 -18.867 1.00 89.12 188 LEU A N 1
ATOM 1372 C CA . LEU A 1 188 ? -13.449 -0.758 -18.657 1.00 89.12 188 LEU A CA 1
ATOM 1373 C C . LEU A 1 188 ? -11.976 -0.442 -18.958 1.00 89.12 188 LEU A C 1
ATOM 1375 O O . LEU A 1 188 ? -11.087 -1.187 -18.548 1.00 89.12 188 LEU A O 1
ATOM 1379 N N . PRO A 1 189 ? -11.679 0.687 -19.627 1.00 85.12 189 PRO A N 1
ATOM 1380 C CA . PRO A 1 189 ? -10.301 1.119 -19.842 1.00 85.12 189 PRO A CA 1
ATOM 1381 C C . PRO A 1 189 ? -9.657 1.587 -18.529 1.00 85.12 189 PRO A C 1
ATOM 1383 O O . PRO A 1 189 ? -10.340 2.087 -17.646 1.00 85.12 189 PRO A O 1
ATOM 1386 N N . GLY A 1 190 ? -8.330 1.540 -18.404 1.00 83.44 190 GLY A N 1
ATOM 1387 C CA . GLY A 1 190 ? -7.626 2.066 -17.223 1.00 83.44 190 GLY A CA 1
ATOM 1388 C C . GLY A 1 190 ? -7.776 1.182 -15.979 1.00 83.44 190 GLY A C 1
ATOM 1389 O O . GLY A 1 190 ? -7.916 -0.023 -16.109 1.00 83.44 190 GLY A O 1
ATOM 1390 N N . ARG A 1 191 ? -7.677 1.755 -14.765 1.00 84.62 191 ARG A N 1
ATOM 1391 C CA . ARG A 1 191 ? -7.710 0.992 -13.489 1.00 84.62 191 ARG A CA 1
ATOM 1392 C C . ARG A 1 191 ? -8.688 1.511 -12.430 1.00 84.62 191 ARG A C 1
ATOM 1394 O O . ARG A 1 191 ? -8.675 1.057 -11.289 1.00 84.62 191 ARG A O 1
ATOM 1401 N N . TRP A 1 192 ? -9.544 2.467 -12.781 1.00 85.56 192 TRP A N 1
ATOM 1402 C CA . TRP A 1 192 ? -10.499 3.093 -11.852 1.00 85.56 192 TRP A CA 1
ATOM 1403 C C . TRP A 1 192 ? -11.557 2.113 -11.327 1.00 85.56 192 TRP A C 1
ATOM 1405 O O . TRP A 1 192 ? -12.120 2.336 -10.255 1.00 85.56 192 TRP A O 1
ATOM 1415 N N . TYR A 1 193 ? -11.752 0.982 -12.010 1.00 88.62 193 TYR A N 1
ATOM 1416 C CA . TYR A 1 193 ? -12.568 -0.126 -11.522 1.00 88.62 193 TYR A CA 1
ATOM 1417 C C . TYR A 1 193 ? -12.125 -0.654 -10.147 1.00 88.62 193 TYR A C 1
ATOM 1419 O O . TYR A 1 193 ? -12.964 -1.161 -9.410 1.00 88.62 193 TYR A O 1
ATOM 1427 N N . ILE A 1 194 ? -10.850 -0.494 -9.759 1.00 86.81 194 ILE A N 1
ATOM 1428 C CA . ILE A 1 194 ? -10.352 -0.874 -8.424 1.00 86.81 194 ILE A CA 1
ATOM 1429 C C . ILE A 1 194 ? -11.069 -0.065 -7.335 1.00 86.81 194 ILE A C 1
ATOM 1431 O O . ILE A 1 194 ? -11.468 -0.614 -6.309 1.00 86.81 194 ILE A O 1
ATOM 1435 N N . LEU A 1 195 ? -11.278 1.235 -7.568 1.00 86.94 195 LEU A N 1
ATOM 1436 C CA . LEU A 1 195 ? -11.966 2.113 -6.621 1.00 86.94 195 LEU A CA 1
ATOM 1437 C C . LEU A 1 195 ? -13.458 1.818 -6.569 1.00 86.94 195 LEU A C 1
ATOM 1439 O O . LEU A 1 195 ? -14.024 1.748 -5.482 1.00 86.94 195 LEU A O 1
ATOM 1443 N N . ILE A 1 196 ? -14.079 1.591 -7.728 1.00 89.62 196 ILE A N 1
ATOM 1444 C CA . ILE A 1 196 ? -15.492 1.209 -7.801 1.00 89.62 196 ILE A CA 1
ATOM 1445 C C . ILE A 1 196 ? -15.722 -0.088 -7.033 1.00 89.62 196 ILE A C 1
ATOM 1447 O O . ILE A 1 196 ? -16.599 -0.133 -6.173 1.00 89.62 196 ILE A O 1
ATOM 1451 N N . ALA A 1 197 ? -14.911 -1.115 -7.294 1.00 91.81 197 ALA A N 1
ATOM 1452 C CA . ALA A 1 197 ? -15.004 -2.393 -6.605 1.00 91.81 197 ALA A CA 1
ATOM 1453 C C . ALA A 1 197 ? -14.801 -2.230 -5.093 1.00 91.81 197 ALA A C 1
ATOM 1455 O O . ALA A 1 197 ? -15.597 -2.750 -4.314 1.00 91.81 197 ALA A O 1
ATOM 1456 N N . GLY A 1 198 ? -13.791 -1.459 -4.674 1.00 87.81 198 GLY A N 1
ATOM 1457 C CA . GLY A 1 198 ? -13.514 -1.194 -3.263 1.00 87.81 198 GLY A CA 1
ATOM 1458 C C . GLY A 1 198 ? -14.668 -0.493 -2.545 1.00 87.81 198 GLY A C 1
ATOM 1459 O O . GLY A 1 198 ? -15.097 -0.950 -1.486 1.00 87.81 198 GLY A O 1
ATOM 1460 N N . VAL A 1 199 ? -15.210 0.582 -3.124 1.00 89.44 199 VAL A N 1
ATOM 1461 C CA . VAL A 1 199 ? -16.326 1.344 -2.540 1.00 89.44 199 VAL A CA 1
ATOM 1462 C C . VAL A 1 199 ? -17.609 0.516 -2.525 1.00 89.44 199 VAL A C 1
ATOM 1464 O O . VAL A 1 199 ? -18.257 0.422 -1.484 1.00 89.44 199 VAL A O 1
ATOM 1467 N N . ALA A 1 200 ? -17.961 -0.120 -3.645 1.00 92.50 200 ALA A N 1
ATOM 1468 C CA . ALA A 1 200 ? -19.179 -0.916 -3.757 1.00 92.50 200 ALA A CA 1
ATOM 1469 C C . ALA A 1 200 ? -19.162 -2.120 -2.805 1.00 92.50 200 ALA A C 1
ATOM 1471 O O . ALA A 1 200 ? -20.128 -2.342 -2.075 1.00 92.50 200 ALA A O 1
ATOM 1472 N N . ALA A 1 201 ? -18.051 -2.861 -2.751 1.00 91.06 201 ALA A N 1
ATOM 1473 C CA . ALA A 1 201 ? -17.928 -4.014 -1.868 1.00 91.06 201 ALA A CA 1
ATOM 1474 C C . ALA A 1 201 ? -17.894 -3.603 -0.388 1.00 91.06 201 ALA A C 1
ATOM 1476 O O . ALA A 1 201 ? -18.553 -4.238 0.433 1.00 91.06 201 ALA A O 1
ATOM 1477 N N . SER A 1 202 ? -17.202 -2.510 -0.042 1.00 86.06 202 SER A N 1
ATOM 1478 C CA . SER A 1 202 ? -17.197 -1.986 1.333 1.00 86.06 202 SER A CA 1
ATOM 1479 C C . SER A 1 202 ? -18.586 -1.506 1.766 1.00 86.06 202 SER A C 1
ATOM 1481 O O . SER A 1 202 ? -19.003 -1.767 2.894 1.00 86.06 202 SER A O 1
ATOM 1483 N N . GLY A 1 203 ? -19.333 -0.854 0.868 1.00 89.00 203 GLY A N 1
ATOM 1484 C CA . GLY A 1 203 ? -20.717 -0.437 1.108 1.00 89.00 203 GLY A CA 1
ATOM 1485 C C . GLY A 1 203 ? -21.660 -1.623 1.322 1.00 89.00 203 GLY A C 1
ATOM 1486 O O . GLY A 1 203 ? -22.430 -1.631 2.283 1.00 89.00 203 GLY A O 1
ATOM 1487 N N . ALA A 1 204 ? -21.546 -2.662 0.489 1.00 89.06 204 ALA A N 1
ATOM 1488 C CA . ALA A 1 204 ? -22.286 -3.911 0.667 1.00 89.06 204 ALA A CA 1
ATOM 1489 C C . ALA A 1 204 ? -21.945 -4.582 2.007 1.00 89.06 204 ALA A C 1
ATOM 1491 O O . ALA A 1 204 ? -22.843 -5.007 2.731 1.00 89.06 204 ALA A O 1
ATOM 1492 N N . GLY A 1 205 ? -20.664 -4.608 2.384 1.00 86.94 205 GLY A N 1
ATOM 1493 C CA . GLY A 1 205 ? -20.212 -5.126 3.675 1.00 86.94 205 GLY A CA 1
ATOM 1494 C C . GLY A 1 205 ? -20.794 -4.368 4.865 1.00 86.94 205 GLY A C 1
ATOM 1495 O O . GLY A 1 205 ? -21.255 -4.986 5.821 1.00 86.94 205 GLY A O 1
ATOM 1496 N N . ALA A 1 206 ? -20.836 -3.036 4.801 1.00 85.75 206 ALA A N 1
ATOM 1497 C CA . ALA A 1 206 ? -21.444 -2.216 5.847 1.00 85.75 206 ALA A CA 1
ATOM 1498 C C . ALA A 1 206 ? -22.946 -2.504 6.012 1.00 85.75 206 ALA A C 1
ATOM 1500 O O . ALA A 1 206 ? -23.449 -2.533 7.136 1.00 85.75 206 ALA A O 1
ATOM 1501 N N . TRP A 1 207 ? -23.658 -2.740 4.907 1.00 87.69 207 TRP A N 1
ATOM 1502 C CA . TRP A 1 207 ? -25.077 -3.093 4.932 1.00 87.69 207 TRP A CA 1
ATOM 1503 C C . TRP A 1 207 ? -25.319 -4.498 5.499 1.00 87.69 207 TRP A C 1
ATOM 1505 O O . TRP A 1 207 ? -26.154 -4.654 6.389 1.00 87.69 207 TRP A O 1
ATOM 1515 N N . LEU A 1 208 ? -24.544 -5.493 5.054 1.00 85.81 208 LEU A N 1
ATOM 1516 C CA . LEU A 1 208 ? -24.630 -6.876 5.535 1.00 85.81 208 LEU A CA 1
ATOM 1517 C C . LEU A 1 208 ? -24.369 -6.976 7.040 1.00 85.81 208 LEU A C 1
ATOM 1519 O O . LEU A 1 208 ? -25.161 -7.573 7.763 1.00 85.81 208 LEU A O 1
ATOM 1523 N N . THR A 1 209 ? -23.310 -6.327 7.525 1.00 80.31 209 THR A N 1
ATOM 1524 C CA . THR A 1 209 ? -22.974 -6.333 8.952 1.00 80.31 209 THR A CA 1
ATOM 1525 C C . THR A 1 209 ? -24.060 -5.636 9.775 1.00 80.31 209 THR A C 1
ATOM 1527 O O . THR A 1 209 ? -24.450 -6.138 10.823 1.00 80.31 209 THR A O 1
ATOM 1530 N N . ARG A 1 210 ? -24.627 -4.515 9.297 1.00 80.12 210 ARG A N 1
ATOM 1531 C CA . ARG A 1 210 ? -25.761 -3.853 9.973 1.00 80.12 210 ARG A CA 1
ATOM 1532 C C . ARG A 1 210 ? -27.001 -4.742 10.056 1.00 80.12 210 ARG A C 1
ATOM 1534 O O . ARG A 1 210 ? -27.673 -4.722 11.082 1.00 80.12 210 ARG A O 1
ATOM 1541 N N . ALA A 1 211 ? -27.307 -5.492 9.000 1.00 72.25 211 ALA A N 1
ATOM 1542 C CA . ALA A 1 211 ? -28.434 -6.418 8.989 1.00 72.25 211 ALA A CA 1
ATOM 1543 C C . ALA A 1 211 ? -28.222 -7.577 9.977 1.00 72.25 211 ALA A C 1
ATOM 1545 O O . ALA A 1 211 ? -29.146 -7.920 10.709 1.00 72.25 211 ALA A O 1
ATOM 1546 N N . GLU A 1 212 ? -27.004 -8.124 10.065 1.00 67.50 212 GLU A N 1
ATOM 1547 C CA . GLU A 1 212 ? -26.654 -9.142 11.065 1.00 67.50 212 GLU A CA 1
ATOM 1548 C C . GLU A 1 212 ? -26.833 -8.608 12.498 1.00 67.50 212 GLU A C 1
ATOM 1550 O O . GLU A 1 212 ? -27.536 -9.241 13.283 1.00 67.50 212 GLU A O 1
ATOM 1555 N N . TYR A 1 213 ? -26.327 -7.407 12.811 1.00 60.94 213 TYR A N 1
ATOM 1556 C CA . TYR A 1 213 ? -26.521 -6.767 14.126 1.00 60.94 213 TYR A CA 1
ATOM 1557 C C . TYR A 1 213 ? -27.992 -6.476 14.462 1.00 60.94 213 TYR A C 1
ATOM 1559 O O . TYR A 1 213 ? -28.401 -6.593 15.619 1.00 60.94 213 TYR A O 1
ATOM 1567 N N . ALA A 1 214 ? -28.798 -6.092 13.469 1.00 67.25 214 ALA A N 1
ATOM 1568 C CA . ALA A 1 214 ? -30.227 -5.851 13.658 1.00 67.25 214 ALA A CA 1
ATOM 1569 C C . ALA A 1 214 ? -31.010 -7.152 13.915 1.00 67.25 214 ALA A C 1
ATOM 1571 O O . ALA A 1 214 ? -32.006 -7.130 14.635 1.00 67.25 214 ALA A O 1
ATOM 1572 N N . HIS A 1 215 ? -30.557 -8.281 13.361 1.00 60.50 215 HIS A N 1
ATOM 1573 C CA . HIS A 1 215 ? -31.183 -9.591 13.545 1.00 60.50 215 HIS A CA 1
ATOM 1574 C C . HIS A 1 215 ? -30.741 -10.321 14.820 1.00 60.50 215 HIS A C 1
ATOM 1576 O O . HIS A 1 215 ? -31.532 -11.093 15.358 1.00 60.50 215 HIS A O 1
ATOM 1582 N N . THR A 1 216 ? -29.526 -10.083 15.328 1.00 61.81 216 THR A N 1
ATOM 1583 C CA . THR A 1 216 ? -29.037 -10.690 16.583 1.00 61.81 216 THR A CA 1
ATOM 1584 C C . THR A 1 216 ? -29.390 -9.895 17.839 1.00 61.81 216 THR A C 1
ATOM 1586 O O . THR A 1 216 ? -29.058 -10.337 18.929 1.00 61.81 216 THR A O 1
ATOM 1589 N N . GLY A 1 217 ? -30.075 -8.754 17.705 1.00 52.59 217 GLY A N 1
ATOM 1590 C CA . GLY A 1 217 ? -30.671 -8.033 18.827 1.00 52.59 217 GLY A CA 1
ATOM 1591 C C . GLY A 1 217 ? -29.661 -7.498 19.841 1.00 52.59 217 GLY A C 1
ATOM 1592 O O . GLY A 1 217 ? -29.635 -7.977 20.957 1.00 52.59 217 GLY A O 1
ATOM 1593 N N . GLY A 1 218 ? -28.875 -6.481 19.473 1.00 52.25 218 GLY A N 1
ATOM 1594 C CA . GLY A 1 218 ? -28.393 -5.431 20.392 1.00 52.25 218 GLY A CA 1
ATOM 1595 C C . GLY A 1 218 ? -27.757 -5.804 21.744 1.00 52.25 218 GLY A C 1
ATOM 1596 O O . GLY A 1 218 ? -27.715 -4.932 22.608 1.00 52.25 218 GLY A O 1
ATOM 1597 N N . GLU A 1 219 ? -27.271 -7.024 21.962 1.00 51.41 219 GLU A N 1
ATOM 1598 C CA . GLU A 1 219 ? -26.634 -7.400 23.224 1.00 51.41 219 GLU A CA 1
ATOM 1599 C C . GLU A 1 219 ? -25.102 -7.303 23.136 1.00 51.41 219 GLU A C 1
ATOM 1601 O O . GLU A 1 219 ? -24.451 -7.933 22.305 1.00 51.41 219 GLU A O 1
ATOM 1606 N N . GLU A 1 220 ? -24.586 -6.475 24.052 1.00 46.16 220 GLU A N 1
ATOM 1607 C CA . GLU A 1 220 ? -23.200 -6.272 24.496 1.00 46.16 220 GLU A CA 1
ATOM 1608 C C . GLU A 1 220 ? -22.295 -5.328 23.680 1.00 46.16 220 GLU A C 1
ATOM 1610 O O . GLU A 1 220 ? -21.521 -5.712 22.806 1.00 46.16 220 GLU A O 1
ATOM 1615 N N . GLU A 1 221 ? -22.316 -4.057 24.095 1.00 41.22 221 GLU A N 1
ATOM 1616 C CA . GLU A 1 221 ? -21.168 -3.146 24.043 1.00 41.22 221 GLU A CA 1
ATOM 1617 C C . GLU A 1 221 ? -20.236 -3.476 25.232 1.00 41.22 221 GLU A C 1
ATOM 1619 O O . GLU A 1 221 ? -20.620 -3.232 26.382 1.00 41.22 221 GLU A O 1
ATOM 1624 N N . PRO A 1 222 ? -19.021 -4.025 25.032 1.00 41.22 222 PRO A N 1
ATOM 1625 C CA . PRO A 1 222 ? -18.024 -4.046 26.089 1.00 41.22 222 PRO A CA 1
ATOM 1626 C C . PRO A 1 222 ? -17.357 -2.667 26.130 1.00 41.22 222 PRO A C 1
ATOM 1628 O O . PRO A 1 222 ? -16.717 -2.253 25.162 1.00 41.22 222 PRO A O 1
ATOM 1631 N N . ARG A 1 223 ? -17.560 -1.971 27.253 1.00 42.31 223 ARG A N 1
ATOM 1632 C CA . ARG A 1 223 ? -16.889 -0.714 27.624 1.00 42.31 223 ARG A CA 1
ATOM 1633 C C . ARG A 1 223 ? -15.365 -0.811 27.567 1.00 42.31 223 ARG A C 1
ATOM 1635 O O . ARG A 1 223 ? -14.831 -1.879 27.946 1.00 42.31 223 ARG A O 1
#

Sequence (223 aa):
MPLWLGVAPFGAIYAVSALSAGLDPLQTLFMSLFVFAGASQVTAAGLFASAATPWTIVLTTAIINARHLLLAASLAPLVRERPAAEKAMLGAQLTDESYAVGMRRWLAGKGSAAYQFGSNISLYTIWQISTAAGLLIGSRIPDPASYGLDLVFPLTFIGLLVPLLKSRASLAVAVLAGLLTLAGALLLPGRWYILIAGVAASGAGAWLTRAEYAHTGGEEEPR